Protein 4FX0 (pdb70)

Radius of gyration: 18.91 Å; Cα contacts (8 Å, |Δi|>4): 374; chains: 2; bounding box: 50×43×40 Å

Foldseek 3Di:
DCVPPPVVVCVVVVVVVQVLLQVLQVVLPDGPLLLLLLVVQVVPQCVSCVVSPHDSVVSVVSVVVCVVVVQVVVPGDPSVVVSNVVSVVSSVVVVVVVCVVDDDSVVVVVVNVVVVVVVVVD/DCPPPPCVVVVVVVVVVQVLLQVLLVVLVDGPLRLLLLVVCVVPPVDQDDLCRSCVSSPHDSVVSVVSVVVCVVVVQWDWDDPVIGIGGGPSVVVSNVVRVVSNVVSVCVVCVVDPDNVVVVVVSVVVVVVVVVD

Organism: Mycobacterium tuberculosis (strain CDC 1551 / Oshkosh) (NCBI:txid83331)

B-factor: mean 70.41, std 24.11, range [30.17, 231.55]

Solvent-accessible surface area: 12714 Å² total; per-residue (Å²): 95,43,79,83,6,0,3,53,4,0,31,82,1,13,84,10,0,10,84,8,2,50,144,27,0,149,90,21,61,13,54,14,27,24,5,7,1,0,4,26,35,54,141,137,56,60,106,15,1,49,118,1,5,16,99,147,82,31,0,57,145,21,22,79,66,1,126,196,67,30,6,7,164,112,98,7,20,82,110,0,122,52,16,12,120,129,0,42,83,48,21,164,42,5,21,64,114,3,19,82,48,17,83,71,21,74,88,2,42,142,10,0,32,28,0,0,112,12,1,106,93,55,112,46,84,72,4,0,1,40,6,0,29,73,1,12,63,20,0,12,92,7,2,53,141,29,0,160,83,11,59,8,51,15,24,19,4,13,2,0,2,17,1,33,109,47,90,47,25,56,34,59,18,52,98,0,3,50,102,2,4,16,92,133,92,33,2,46,145,23,9,83,69,2,111,195,71,30,9,3,114,32,127,83,64,110,85,94,1,43,8,23,86,114,0,111,56,14,14,142,121,0,39,78,51,16,166,40,8,19,63,111,0,20,82,44,12,78,61,26,69,103,1,46,122,27,0,35,48,0,0,100,28,2,97,97,55

CATH classification: 1.10.10.10

InterPro domains:
  IPR000835 MarR-type HTH domain [PF12802] (33-95)
  IPR000835 MarR-type HTH domain [PR00598] (57-73)
  IPR000835 MarR-type HTH domain [PR00598] (92-108)
  IPR000835 MarR-type HTH domain [PS50995] (8-148)
  IPR000835 MarR-type HTH domain [SM00347] (28-132)
  IPR036388 Winged helix-like DNA-binding domain superfamily [G3DSA:1.10.10.10] (5-148)
  IPR036390 Winged helix DNA-binding domain superfamily [SSF46785] (8-130)
  IPR039422 Transcription regulators MarR/SlyA-like [PTHR33164] (13-123)

Secondary structure (DSSP, 8-state):
--TT-HHHHHHHHHHHHHHHHHHHHGGGT--HHHHHHHHHHH--HHHHHHHHT--HHHHHHHHHHHHHTTSB---B-HHHHHHHHHHHHHHHHHHHHHGGGSS-HHHHHHHHHHHHHHHHH-/--TT-HHHHHHHHHHHHHHHHHHHHGGGT--HHHHHHHHHHHHH--EEE-HHHHHHHHT--HHHHHHHHHHHHHTTSEEEEE--EEEEE-HHHHHHHHHHHHHHHHHHHHHGGGSS-HHHHHHHHHHHHHHHHH-

Sequence (257 aa):
AFDECACYTTRRAARQLGQAYDRALRPSGLTNTQFSTLAVISLTMSELAARIGVERTTLTRNLEVMRRDGLVRIELTAKGRRAALQKAVPLWRGVQAEVTASVGDWPRVRRDIANLGQAAEACAFDECACYTTRRAARQLGQAYDRALRPSGLTNTQFSTLAVISLSEGIDLTMSELAARIGVERTTLTRNLEVMRRDGLVRVMAGCKRIELTAKGRAALQKAVPLWRGVQAEVTASVGDWPRVRRDIANLGQAAEAC

Structure (mmCIF, N/CA/C/O backbone):
data_4FX0
#
_entry.id   4FX0
#
_cell.length_a   51.998
_cell.length_b   66.677
_cell.length_c   79.089
_cell.angle_alpha   90.00
_cell.angle_beta   90.00
_cell.angle_gamma   90.00
#
_symmetry.space_group_name_H-M   'P 21 21 21'
#
loop_
_atom_site.group_PDB
_atom_site.id
_atom_site.type_symbol
_atom_site.label_atom_id
_atom_site.label_alt_id
_atom_site.label_comp_id
_atom_site.label_asym_id
_atom_site.label_entity_id
_atom_site.label_seq_id
_atom_site.pdbx_PDB_ins_code
_atom_site.Cartn_x
_atom_site.Cartn_y
_atom_site.Cartn_z
_atom_site.occupancy
_atom_site.B_iso_or_equiv
_atom_site.auth_seq_id
_atom_site.auth_comp_id
_atom_site.auth_asym_id
_atom_site.auth_atom_id
_atom_site.pdbx_PDB_model_num
ATOM 1 N N . ALA A 1 2 ? 23.437 -1.804 -0.703 1.00 119.23 6 ALA A N 1
ATOM 2 C CA . ALA A 1 2 ? 22.655 -3.024 -0.536 1.00 117.80 6 ALA A CA 1
ATOM 3 C C . ALA A 1 2 ? 22.019 -3.449 -1.855 1.00 100.35 6 ALA A C 1
ATOM 4 O O . ALA A 1 2 ? 20.968 -2.938 -2.244 1.00 92.00 6 ALA A O 1
ATOM 6 N N . PHE A 1 3 ? 22.660 -4.394 -2.535 1.00 87.83 7 PHE A N 1
ATOM 7 C CA . PHE A 1 3 ? 22.222 -4.827 -3.858 1.00 81.49 7 PHE A CA 1
ATOM 8 C C . PHE A 1 3 ? 21.420 -6.121 -3.791 1.00 73.57 7 PHE A C 1
ATOM 9 O O . PHE A 1 3 ? 20.914 -6.602 -4.805 1.00 65.99 7 PHE A O 1
ATOM 17 N N . ASP A 1 4 ? 21.314 -6.686 -2.593 1.00 79.01 8 ASP A N 1
ATOM 18 C CA . ASP A 1 4 ? 20.520 -7.889 -2.376 1.00 87.31 8 ASP A CA 1
ATOM 19 C C . ASP A 1 4 ? 19.062 -7.630 -2.725 1.00 81.68 8 ASP A C 1
ATOM 20 O O . ASP A 1 4 ? 18.385 -8.477 -3.309 1.00 88.19 8 ASP A O 1
ATOM 25 N N . GLU A 1 5 ? 18.590 -6.444 -2.362 1.00 68.92 9 GLU A N 1
ATOM 26 C CA . GLU A 1 5 ? 17.199 -6.071 -2.555 1.00 61.24 9 GLU A CA 1
ATOM 27 C C . GLU A 1 5 ? 16.915 -5.732 -4.012 1.00 54.68 9 GLU A C 1
ATOM 28 O O . GLU A 1 5 ? 15.797 -5.352 -4.361 1.00 62.89 9 GLU A O 1
ATOM 34 N N . CYS A 1 6 ? 17.931 -5.869 -4.860 1.00 41.07 10 CYS A N 1
ATOM 35 C CA . CYS A 1 6 ? 17.774 -5.588 -6.281 1.00 52.62 10 CYS A CA 1
ATOM 36 C C . CYS A 1 6 ? 16.625 -6.398 -6.864 1.00 64.12 10 CYS A C 1
ATOM 37 O O . CYS A 1 6 ? 16.629 -7.629 -6.813 1.00 53.58 10 CYS A O 1
ATOM 40 N N . ALA A 1 7 ? 15.642 -5.694 -7.413 1.00 71.24 11 ALA A N 1
ATOM 41 C CA . ALA A 1 7 ? 14.459 -6.326 -7.979 1.00 67.00 11 ALA A CA 1
ATOM 42 C C . ALA A 1 7 ? 14.814 -7.161 -9.201 1.00 64.63 11 ALA A C 1
ATOM 43 O O . ALA A 1 7 ? 14.174 -8.176 -9.480 1.00 58.10 11 ALA A O 1
ATOM 45 N N . CYS A 1 8 ? 15.836 -6.727 -9.930 1.00 61.38 12 CYS A N 1
ATOM 46 C CA . CYS A 1 8 ? 16.264 -7.433 -11.128 1.00 53.96 12 CYS A CA 1
ATOM 47 C C . CYS A 1 8 ? 16.921 -8.758 -10.756 1.00 50.99 12 CYS A C 1
ATOM 48 O O . CYS A 1 8 ? 16.625 -9.797 -11.347 1.00 54.69 12 CYS A O 1
ATOM 51 N N . TYR A 1 9 ? 17.809 -8.714 -9.768 1.00 39.29 13 TYR A N 1
ATOM 52 C CA . TYR A 1 9 ? 18.481 -9.914 -9.283 1.00 48.42 13 TYR A CA 1
ATOM 53 C C . TYR A 1 9 ? 17.489 -10.936 -8.734 1.00 54.86 13 TYR A C 1
ATOM 54 O O . TYR A 1 9 ? 17.429 -12.071 -9.206 1.00 65.83 13 TYR A O 1
ATOM 63 N N . THR A 1 10 ? 16.710 -10.522 -7.738 1.00 59.35 14 THR A N 1
ATOM 64 C CA . THR A 1 10 ? 15.758 -11.412 -7.081 1.00 55.54 14 THR A CA 1
ATOM 65 C C . THR A 1 10 ? 14.887 -12.146 -8.094 1.00 52.23 14 THR A C 1
ATOM 66 O O . THR A 1 10 ? 14.705 -13.361 -8.008 1.00 59.00 14 THR A O 1
ATOM 70 N N . THR A 1 11 ? 14.357 -11.399 -9.055 1.00 46.83 15 THR A N 1
ATOM 71 C CA . THR A 1 11 ? 13.455 -11.961 -10.052 1.00 56.06 15 THR A CA 1
ATOM 72 C C . THR A 1 11 ? 14.185 -12.931 -10.973 1.00 56.11 15 THR A C 1
ATOM 73 O O . THR A 1 11 ? 13.734 -14.055 -11.189 1.00 63.14 15 THR A O 1
ATOM 77 N N . ARG A 1 12 ? 15.314 -12.487 -11.513 1.00 56.70 16 ARG A N 1
ATOM 78 C CA . ARG A 1 12 ? 16.124 -13.310 -12.404 1.00 50.38 16 ARG A CA 1
ATOM 79 C C . ARG A 1 12 ? 16.470 -14.653 -11.764 1.00 55.64 16 ARG A C 1
ATOM 80 O O . ARG A 1 12 ? 16.325 -15.705 -12.389 1.00 60.36 16 ARG A O 1
ATOM 88 N N . ARG A 1 13 ? 16.923 -14.612 -10.515 1.00 49.25 17 ARG A N 1
ATOM 89 C CA . ARG A 1 13 ? 17.259 -15.827 -9.782 1.00 50.44 17 ARG A CA 1
ATOM 90 C C . ARG A 1 13 ? 16.033 -16.717 -9.589 1.00 57.90 17 ARG A C 1
ATOM 91 O O . ARG A 1 13 ? 16.064 -17.907 -9.910 1.00 59.98 17 ARG A O 1
ATOM 99 N N . ALA A 1 14 ? 14.957 -16.138 -9.064 1.00 45.92 18 ALA A N 1
ATOM 100 C CA . ALA A 1 14 ? 13.716 -16.879 -8.869 1.00 41.42 18 ALA A CA 1
ATOM 101 C C . ALA A 1 14 ? 13.245 -17.497 -10.180 1.00 39.98 18 ALA A C 1
ATOM 102 O O . ALA A 1 14 ? 12.837 -18.658 -10.218 1.00 56.00 18 ALA A O 1
ATOM 104 N N . ALA A 1 15 ? 13.313 -16.714 -11.253 1.00 40.50 19 ALA A N 1
ATOM 105 C CA . ALA A 1 15 ? 12.881 -17.169 -12.571 1.00 40.57 19 ALA A CA 1
ATOM 106 C C . ALA A 1 15 ? 13.663 -18.398 -13.002 1.00 45.47 19 ALA A C 1
ATOM 107 O O . ALA A 1 15 ? 13.095 -19.371 -13.499 1.00 61.67 19 ALA A O 1
ATOM 109 N N . ARG A 1 16 ? 14.974 -18.345 -12.806 1.00 46.66 20 ARG A N 1
ATOM 110 C CA . ARG A 1 16 ? 15.846 -19.450 -13.167 1.00 45.26 20 ARG A CA 1
ATOM 111 C C . ARG A 1 16 ? 15.467 -20.705 -12.385 1.00 50.08 20 ARG A C 1
ATOM 112 O O . ARG A 1 16 ? 15.223 -21.760 -12.970 1.00 60.38 20 ARG A O 1
ATOM 120 N N . GLN A 1 17 ? 15.403 -20.582 -11.062 1.00 45.57 21 GLN A N 1
ATOM 121 C CA . GLN A 1 17 ? 15.037 -21.706 -10.208 1.00 41.20 21 GLN A CA 1
ATOM 122 C C . GLN A 1 17 ? 13.719 -22.326 -10.655 1.00 55.30 21 GLN A C 1
ATOM 123 O O . GLN A 1 17 ? 13.577 -23.548 -10.698 1.00 67.74 21 GLN A O 1
ATOM 129 N N . LEU A 1 18 ? 12.757 -21.472 -10.988 1.00 47.69 22 LEU A N 1
ATOM 130 C CA . LEU A 1 18 ? 11.458 -21.927 -11.466 1.00 44.90 22 LEU A CA 1
ATOM 131 C C . LEU A 1 18 ? 11.580 -22.681 -12.786 1.00 51.89 22 LEU A C 1
ATOM 132 O O . LEU A 1 18 ? 11.134 -23.823 -12.900 1.00 60.73 22 LEU A O 1
ATOM 137 N N . GLY A 1 19 ? 12.186 -22.037 -13.779 1.00 52.79 23 GLY A N 1
ATOM 138 C CA . GLY A 1 19 ? 12.384 -22.655 -15.078 1.00 55.48 23 GLY A CA 1
ATOM 139 C C . GLY A 1 19 ? 12.979 -24.042 -14.944 1.00 55.77 23 GLY A C 1
ATOM 140 O O . GLY A 1 19 ? 12.616 -24.960 -15.680 1.00 50.24 23 GLY A O 1
ATOM 141 N N . GLN A 1 20 ? 13.896 -24.191 -13.993 1.00 60.98 24 GLN A N 1
ATOM 142 C CA . GLN A 1 20 ? 14.504 -25.484 -13.703 1.00 59.57 24 GLN A CA 1
ATOM 143 C C . GLN A 1 20 ? 13.484 -26.463 -13.134 1.00 60.75 24 GLN A C 1
ATOM 144 O O . GLN A 1 20 ? 13.362 -27.592 -13.612 1.00 61.43 24 GLN A O 1
ATOM 150 N N . ALA A 1 21 ? 12.755 -26.028 -12.112 1.00 67.10 25 ALA A N 1
ATOM 151 C CA . ALA A 1 21 ? 11.739 -26.870 -11.492 1.00 68.74 25 ALA A CA 1
ATOM 152 C C . ALA A 1 21 ? 10.726 -27.344 -12.528 1.00 58.84 25 ALA A C 1
ATOM 153 O O . ALA A 1 21 ? 10.353 -28.517 -12.555 1.00 58.21 25 ALA A O 1
ATOM 155 N N . TYR A 1 22 ? 10.290 -26.426 -13.383 1.00 45.12 26 TYR A N 1
ATOM 156 C CA . TYR A 1 22 ? 9.318 -26.753 -14.418 1.00 56.88 26 TYR A CA 1
ATOM 157 C C . TYR A 1 22 ? 9.902 -27.711 -15.450 1.00 59.44 26 TYR A C 1
ATOM 158 O O . TYR A 1 22 ? 9.225 -28.636 -15.898 1.00 61.35 26 TYR A O 1
ATOM 167 N N . ASP A 1 23 ? 11.160 -27.490 -15.821 1.00 59.77 27 ASP A N 1
ATOM 168 C CA . ASP A 1 23 ? 11.859 -28.425 -16.691 1.00 60.53 27 ASP A CA 1
ATOM 169 C C . ASP A 1 23 ? 11.777 -29.822 -16.096 1.00 58.44 27 ASP A C 1
ATOM 170 O O . ASP A 1 23 ? 11.461 -30.789 -16.792 1.00 41.19 27 ASP A O 1
ATOM 175 N N . ARG A 1 24 ? 12.058 -29.917 -14.801 1.00 53.61 28 ARG A N 1
ATOM 176 C CA . ARG A 1 24 ? 12.057 -31.200 -14.112 1.00 47.14 28 ARG A CA 1
ATOM 177 C C . ARG A 1 24 ? 10.684 -31.868 -14.146 1.00 60.52 28 ARG A C 1
ATOM 178 O O . ARG A 1 24 ? 10.581 -33.075 -14.359 1.00 78.75 28 ARG A O 1
ATOM 186 N N . ALA A 1 25 ? 9.633 -31.084 -13.936 1.00 62.00 29 ALA A N 1
ATOM 187 C CA . ALA A 1 25 ? 8.279 -31.629 -13.926 1.00 51.69 29 ALA A CA 1
ATOM 188 C C . ALA A 1 25 ? 7.804 -32.000 -15.328 1.00 50.30 29 ALA A C 1
ATOM 189 O O . ALA A 1 25 ? 6.996 -32.912 -15.497 1.00 66.14 29 ALA A O 1
ATOM 191 N N . LEU A 1 26 ? 8.316 -31.292 -16.330 1.00 55.01 30 LEU A N 1
ATOM 192 C CA . LEU A 1 26 ? 7.889 -31.478 -17.715 1.00 57.47 30 LEU A CA 1
ATOM 193 C C . LEU A 1 26 ? 8.533 -32.682 -18.401 1.00 53.52 30 LEU A C 1
ATOM 194 O O . LEU A 1 26 ? 8.086 -33.109 -19.466 1.00 64.28 30 LEU A O 1
ATOM 199 N N . ARG A 1 27 ? 9.577 -33.226 -17.786 1.00 54.10 31 ARG A N 1
ATOM 200 C CA . ARG A 1 27 ? 10.368 -34.295 -18.399 1.00 66.30 31 ARG A CA 1
ATOM 201 C C . ARG A 1 27 ? 9.559 -35.365 -19.144 1.00 71.08 31 ARG A C 1
ATOM 202 O O . ARG A 1 27 ? 9.814 -35.619 -20.321 1.00 76.60 31 ARG A O 1
ATOM 210 N N . PRO A 1 28 ? 8.579 -35.988 -18.469 1.00 70.44 32 PRO A N 1
ATOM 211 C CA . PRO A 1 28 ? 7.805 -37.069 -19.093 1.00 62.69 32 PRO A CA 1
ATOM 212 C C . PRO A 1 28 ? 7.276 -36.711 -20.482 1.00 65.34 32 PRO A C 1
ATOM 213 O O . PRO A 1 28 ? 7.096 -37.602 -21.313 1.00 61.07 32 PRO A O 1
ATOM 217 N N . SER A 1 29 ? 7.035 -35.427 -20.726 1.00 62.52 33 SER A N 1
ATOM 218 C CA . SER A 1 29 ? 6.494 -34.977 -22.005 1.00 43.95 33 SER A CA 1
ATOM 219 C C . SER A 1 29 ? 7.583 -34.781 -23.057 1.00 56.23 33 SER A C 1
ATOM 220 O O . SER A 1 29 ? 7.315 -34.829 -24.258 1.00 59.46 33 SER A O 1
ATOM 223 N N . GLY A 1 30 ? 8.811 -34.556 -22.601 1.00 50.52 34 GLY A N 1
ATOM 224 C CA . GLY A 1 30 ? 9.933 -34.360 -23.501 1.00 54.47 34 GLY A CA 1
ATOM 225 C C . GLY A 1 30 ? 10.096 -32.910 -23.911 1.00 54.32 34 GLY A C 1
ATOM 226 O O . GLY A 1 30 ? 10.660 -32.608 -24.964 1.00 57.65 34 GLY A O 1
ATOM 227 N N . LEU A 1 31 ? 9.600 -32.009 -23.070 1.00 47.65 35 LEU A N 1
ATOM 228 C CA . LEU A 1 31 ? 9.663 -30.583 -23.355 1.00 44.04 35 LEU A CA 1
ATOM 229 C C . LEU A 1 31 ? 10.442 -29.833 -22.286 1.00 47.82 35 LEU A C 1
ATOM 230 O O . LEU A 1 31 ? 10.598 -30.311 -21.162 1.00 51.72 35 LEU A O 1
ATOM 235 N N . THR A 1 32 ? 10.933 -28.655 -22.6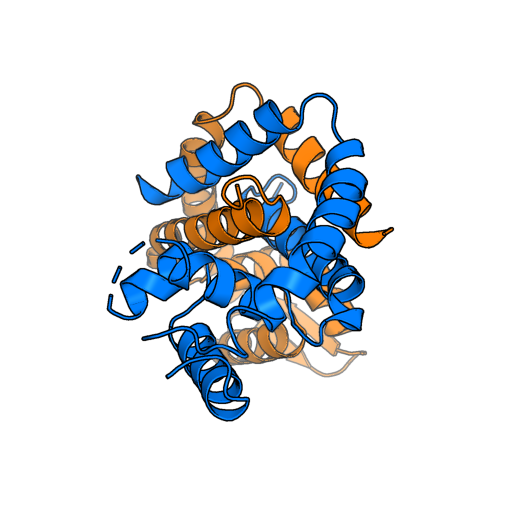51 1.00 49.10 36 THR A N 1
ATOM 236 C CA . THR A 1 32 ? 11.478 -27.722 -21.680 1.00 60.25 36 THR A CA 1
ATOM 237 C C . THR A 1 32 ? 10.364 -26.753 -21.315 1.00 56.22 36 THR A C 1
ATOM 238 O O . THR A 1 32 ? 9.283 -26.797 -21.903 1.00 42.71 36 THR A O 1
ATOM 242 N N . ASN A 1 33 ? 10.620 -25.880 -20.348 1.00 63.86 37 ASN A N 1
ATOM 243 C CA . ASN A 1 33 ? 9.627 -24.886 -19.963 1.00 62.89 37 ASN A CA 1
ATOM 244 C C . ASN A 1 33 ? 9.359 -23.902 -21.097 1.00 66.87 37 ASN A C 1
ATOM 245 O O . ASN A 1 33 ? 8.209 -23.574 -21.385 1.00 68.56 37 ASN A O 1
ATOM 250 N N . THR A 1 34 ? 10.426 -23.442 -21.743 1.00 65.90 38 THR A N 1
ATOM 251 C CA . THR A 1 34 ? 10.297 -22.492 -22.843 1.00 66.43 38 THR A CA 1
ATOM 252 C C . THR A 1 34 ? 9.550 -23.126 -24.011 1.00 61.32 38 THR A C 1
ATOM 253 O O . THR A 1 34 ? 8.624 -22.530 -24.562 1.00 62.14 38 THR A O 1
ATOM 257 N N . GLN A 1 35 ? 9.959 -24.336 -24.382 1.00 46.29 39 GLN A N 1
ATOM 258 C CA . GLN A 1 35 ? 9.280 -25.088 -25.431 1.00 43.52 39 GLN A CA 1
ATOM 259 C C . GLN A 1 35 ? 7.792 -25.183 -25.128 1.00 51.40 39 GLN A C 1
ATOM 260 O O . GLN A 1 35 ? 6.951 -24.926 -25.989 1.00 70.33 39 GLN A O 1
ATOM 266 N N . PHE A 1 36 ? 7.476 -25.554 -23.892 1.00 46.32 40 PHE A N 1
ATOM 267 C CA . PHE A 1 36 ? 6.093 -25.618 -23.443 1.00 61.49 40 PHE A CA 1
ATOM 268 C C . PHE A 1 36 ? 5.419 -24.256 -23.574 1.00 75.03 40 PHE A C 1
ATOM 269 O O . PHE A 1 36 ? 4.258 -24.162 -23.972 1.00 81.17 40 PHE A O 1
ATOM 277 N N . SER A 1 37 ? 6.161 -23.203 -23.246 1.00 73.66 41 SER A N 1
ATOM 278 C CA . SER A 1 37 ? 5.614 -21.850 -23.249 1.00 63.33 41 SER A CA 1
ATOM 279 C C . SER A 1 37 ? 5.405 -21.298 -24.655 1.00 69.05 41 SER A C 1
ATOM 280 O O . SER A 1 37 ? 4.550 -20.439 -24.865 1.00 79.57 41 SER A O 1
ATOM 283 N N . THR A 1 38 ? 6.187 -21.783 -25.614 1.00 59.84 42 THR A N 1
ATOM 284 C CA . THR A 1 38 ? 6.010 -21.375 -27.003 1.00 60.60 42 THR A CA 1
ATOM 285 C C . THR A 1 38 ? 4.793 -22.078 -27.593 1.00 66.21 42 THR A C 1
ATOM 286 O O . THR A 1 38 ? 3.969 -21.455 -28.264 1.00 78.19 42 THR A O 1
ATOM 290 N N . LEU A 1 39 ? 4.682 -23.378 -27.335 1.00 49.15 43 LEU A N 1
ATOM 291 C CA . LEU A 1 39 ? 3.509 -24.136 -27.749 1.00 52.37 43 LEU A CA 1
ATOM 292 C C . LEU A 1 39 ? 2.256 -23.498 -27.169 1.00 57.74 43 LEU A C 1
ATOM 293 O O . LEU A 1 39 ? 1.298 -23.210 -27.889 1.00 62.40 43 LEU A O 1
ATOM 298 N N . ALA A 1 40 ? 2.278 -23.282 -25.857 1.00 51.77 44 ALA A N 1
ATOM 299 C CA . ALA A 1 40 ? 1.146 -22.708 -25.142 1.00 59.73 44 ALA A CA 1
ATOM 300 C C . ALA A 1 40 ? 0.700 -21.395 -25.770 1.00 70.01 44 ALA A C 1
ATOM 301 O O . ALA A 1 40 ? -0.493 -21.153 -25.948 1.00 75.72 44 ALA A O 1
ATOM 303 N N . VAL A 1 41 ? 1.668 -20.549 -26.106 1.00 68.79 45 VAL A N 1
ATOM 304 C CA . VAL A 1 41 ? 1.370 -19.248 -26.688 1.00 61.83 45 VAL A CA 1
ATOM 305 C C . VAL A 1 41 ? 0.761 -19.376 -28.080 1.00 60.44 45 VAL A C 1
ATOM 306 O O . VAL A 1 41 ? -0.263 -18.761 -28.376 1.00 85.87 45 VAL A O 1
ATOM 310 N N . ILE A 1 42 ? 1.388 -20.184 -28.927 1.00 58.90 46 ILE A N 1
ATOM 311 C CA . ILE A 1 42 ? 0.917 -20.361 -30.295 1.00 58.14 46 ILE A CA 1
ATOM 312 C C . ILE A 1 42 ? -0.502 -20.925 -30.346 1.00 66.36 46 ILE A C 1
ATOM 313 O O . ILE A 1 42 ? -1.265 -20.614 -31.260 1.00 70.96 46 ILE A O 1
ATOM 318 N N . SER A 1 43 ? -0.857 -21.746 -29.362 1.00 73.65 47 SER A N 1
ATOM 319 C CA . SER A 1 43 ? -2.208 -22.292 -29.299 1.00 87.94 47 SER A CA 1
ATOM 320 C C . SER A 1 43 ? -3.210 -21.175 -29.030 1.00 91.15 47 SER A C 1
ATOM 321 O O . SER A 1 43 ? -4.371 -21.259 -29.430 1.00 109.47 47 SER A O 1
ATOM 324 N N . LEU A 1 44 ? -2.751 -20.131 -28.348 1.00 78.45 48 LEU A N 1
ATOM 325 C CA . LEU A 1 44 ? -3.593 -18.979 -28.046 1.00 89.24 48 LEU A CA 1
ATOM 326 C C . LEU A 1 44 ? -3.663 -18.029 -29.237 1.00 78.11 48 LEU A C 1
ATOM 327 O O . LEU A 1 44 ? -4.366 -18.293 -30.212 1.00 74.61 48 LEU A O 1
ATOM 332 N N . THR A 1 54 ? 4.801 -11.634 -35.728 1.00 101.67 58 THR A N 1
ATOM 333 C CA . THR A 1 54 ? 6.247 -11.512 -35.872 1.00 108.42 58 THR A CA 1
ATOM 334 C C . THR A 1 54 ? 6.983 -12.254 -34.760 1.00 109.28 58 THR A C 1
ATOM 335 O O . THR A 1 54 ? 6.359 -12.845 -33.879 1.00 110.84 58 THR A O 1
ATOM 339 N N . MET A 1 55 ? 8.311 -12.218 -34.804 1.00 112.38 59 MET A N 1
ATOM 340 C CA . MET A 1 55 ? 9.132 -12.963 -33.854 1.00 115.20 59 MET A CA 1
ATOM 341 C C . MET A 1 55 ? 9.318 -12.215 -32.539 1.00 104.60 59 MET A C 1
ATOM 342 O O . MET A 1 55 ? 8.890 -12.686 -31.485 1.00 92.28 59 MET A O 1
ATOM 347 N N . SER A 1 56 ? 9.963 -11.054 -32.603 1.00 114.52 60 SER A N 1
ATOM 348 C CA . SER A 1 56 ? 10.130 -10.211 -31.425 1.00 123.43 60 SER A CA 1
ATOM 349 C C . SER A 1 56 ? 8.805 -10.104 -30.680 1.00 129.21 60 SER A C 1
ATOM 350 O O . SER A 1 56 ? 8.771 -10.043 -29.451 1.00 132.90 60 SER A O 1
ATOM 353 N N . GLU A 1 57 ? 7.716 -10.089 -31.441 1.00 126.25 61 GLU A N 1
ATOM 354 C CA . GLU A 1 57 ? 6.374 -10.132 -30.879 1.00 121.48 61 GLU A CA 1
ATOM 355 C C . GLU A 1 57 ? 6.212 -11.370 -30.002 1.00 109.92 61 GLU A C 1
ATOM 356 O O . GLU A 1 57 ? 5.805 -11.274 -28.845 1.00 99.07 61 GLU A O 1
ATOM 362 N N . LEU A 1 58 ? 6.540 -12.530 -30.563 1.00 111.61 62 LEU A N 1
ATOM 363 C CA . LEU A 1 58 ? 6.400 -13.801 -29.859 1.00 105.44 62 LEU A CA 1
ATOM 364 C C . LEU A 1 58 ? 7.395 -13.898 -28.709 1.00 97.06 62 LEU A C 1
ATOM 365 O O . LEU A 1 58 ? 7.015 -14.152 -27.564 1.00 86.66 62 LEU A O 1
ATOM 370 N N . ALA A 1 59 ? 8.671 -13.702 -29.026 1.00 92.76 63 ALA A N 1
ATOM 371 C CA . ALA A 1 59 ? 9.732 -13.782 -28.031 1.00 89.87 63 ALA A CA 1
ATOM 372 C C . ALA A 1 59 ? 9.389 -12.954 -26.800 1.00 84.27 63 ALA A C 1
ATOM 373 O O . ALA A 1 59 ? 9.505 -13.427 -25.669 1.00 88.19 63 ALA A O 1
ATOM 375 N N . ALA A 1 60 ? 8.957 -11.719 -27.029 1.00 72.50 64 ALA A N 1
ATOM 376 C CA . ALA A 1 60 ? 8.610 -10.814 -25.941 1.00 83.49 64 ALA A CA 1
ATOM 377 C C . ALA A 1 60 ? 7.488 -11.377 -25.075 1.00 96.39 64 ALA A C 1
ATOM 378 O O . ALA A 1 60 ? 7.498 -11.217 -23.855 1.00 106.43 64 ALA A O 1
ATOM 380 N N . ARG A 1 61 ? 6.524 -12.037 -25.709 1.00 93.53 65 ARG A N 1
ATOM 381 C CA . ARG A 1 61 ? 5.369 -12.563 -24.989 1.00 92.54 65 ARG A CA 1
ATOM 382 C C . ARG A 1 61 ? 5.694 -13.780 -24.124 1.00 93.85 65 ARG A C 1
ATOM 383 O O . ARG A 1 61 ? 5.194 -13.897 -23.006 1.00 101.18 65 ARG A O 1
ATOM 391 N N . ILE A 1 62 ? 6.527 -14.684 -24.631 1.00 84.46 66 ILE A N 1
ATOM 392 C CA . ILE A 1 62 ? 6.935 -15.838 -23.833 1.00 90.66 66 ILE A CA 1
ATOM 393 C C . ILE A 1 62 ? 8.052 -15.473 -22.862 1.00 98.71 66 ILE A C 1
ATOM 394 O O . ILE A 1 62 ? 8.325 -16.207 -21.913 1.00 104.95 66 ILE A O 1
ATOM 399 N N . GLY A 1 63 ? 8.698 -14.338 -23.109 1.00 95.80 67 GLY A N 1
ATOM 400 C CA . GLY A 1 63 ? 9.733 -13.840 -22.221 1.00 91.04 67 GLY A CA 1
ATOM 401 C C . GLY A 1 63 ? 11.118 -14.405 -22.479 1.00 92.95 67 GLY A C 1
ATOM 402 O O . GLY A 1 63 ? 11.809 -14.814 -21.546 1.00 98.62 67 GLY A O 1
ATOM 403 N N . VAL A 1 64 ? 11.524 -14.431 -23.746 1.00 98.21 68 VAL A N 1
ATOM 404 C CA . VAL A 1 64 ? 12.874 -14.851 -24.120 1.00 94.33 68 VAL A CA 1
ATOM 405 C C . VAL A 1 64 ? 13.407 -13.985 -25.258 1.00 95.85 68 VAL A C 1
ATOM 406 O O . VAL A 1 64 ? 12.642 -13.293 -25.930 1.00 101.05 68 VAL A O 1
ATOM 410 N N . GLU A 1 65 ? 14.718 -14.028 -25.474 1.00 91.38 69 GLU A N 1
ATOM 411 C CA . GLU A 1 65 ? 15.339 -13.247 -26.539 1.00 98.53 69 GLU A CA 1
ATOM 412 C C . GLU A 1 65 ? 15.077 -13.850 -27.917 1.00 100.74 69 GLU A C 1
ATOM 413 O O . GLU A 1 65 ? 14.775 -15.037 -28.036 1.00 103.23 69 GLU A O 1
ATOM 419 N N . ARG A 1 66 ? 15.195 -13.025 -28.953 1.00 95.19 70 ARG A N 1
ATOM 420 C CA . ARG A 1 66 ? 14.920 -13.467 -30.317 1.00 98.51 70 ARG A CA 1
ATOM 421 C C . ARG A 1 66 ? 15.766 -14.674 -30.704 1.00 93.45 70 ARG A C 1
ATOM 422 O O . ARG A 1 66 ? 15.237 -15.692 -31.149 1.00 87.05 70 ARG A O 1
ATOM 430 N N . THR A 1 67 ? 17.079 -14.558 -30.529 1.00 97.79 71 THR A N 1
ATOM 431 C CA . THR A 1 67 ? 17.988 -15.656 -30.835 1.00 101.24 71 THR A CA 1
ATOM 432 C C . THR A 1 67 ? 17.525 -16.941 -30.153 1.00 102.20 71 THR A C 1
ATOM 433 O O . THR A 1 67 ? 17.470 -18.003 -30.774 1.00 99.94 71 THR A O 1
ATOM 437 N N . THR A 1 68 ? 17.179 -16.828 -28.875 1.00 100.86 72 THR A N 1
ATOM 438 C CA . THR A 1 68 ? 16.710 -17.967 -28.098 1.00 83.21 72 THR A CA 1
ATOM 439 C C . THR A 1 68 ? 15.453 -18.558 -28.724 1.00 79.10 72 THR A C 1
ATOM 440 O O . THR A 1 68 ? 15.403 -19.746 -29.044 1.00 84.98 72 THR A O 1
ATOM 444 N N . LEU A 1 69 ? 14.440 -17.715 -28.895 1.00 71.86 73 LEU A N 1
ATOM 445 C CA . LEU A 1 69 ? 13.177 -18.128 -29.493 1.00 61.03 73 LEU A CA 1
ATOM 446 C C . LEU A 1 69 ? 13.379 -18.833 -30.829 1.00 64.60 73 LEU A C 1
ATOM 447 O O . LEU A 1 69 ? 12.818 -19.901 -31.068 1.00 77.08 73 LEU A O 1
ATOM 452 N N . THR A 1 70 ? 14.179 -18.226 -31.700 1.00 62.80 74 THR A N 1
ATOM 453 C CA . THR A 1 70 ? 14.370 -18.746 -33.049 1.00 68.75 74 THR A CA 1
ATOM 454 C C . THR A 1 70 ? 15.032 -20.122 -33.065 1.00 68.77 74 THR A C 1
ATOM 455 O O . THR A 1 70 ? 14.586 -21.015 -33.784 1.00 74.96 74 THR A O 1
ATOM 459 N N . ARG A 1 71 ? 16.092 -20.297 -32.282 1.00 65.12 75 ARG A N 1
ATOM 460 C CA . ARG A 1 71 ? 16.756 -21.595 -32.224 1.00 80.97 75 ARG A CA 1
ATOM 461 C C . ARG A 1 71 ? 15.814 -22.636 -31.626 1.00 86.47 75 ARG A C 1
ATOM 462 O O . ARG A 1 71 ? 15.782 -23.785 -32.070 1.00 91.29 75 ARG A O 1
ATOM 470 N N . ASN A 1 72 ? 15.047 -22.226 -30.618 1.00 84.28 76 ASN A N 1
ATOM 471 C CA . ASN A 1 72 ? 14.042 -23.098 -30.023 1.00 72.67 76 ASN A CA 1
ATOM 472 C C . ASN A 1 72 ? 12.976 -23.448 -31.046 1.00 53.89 76 ASN A C 1
ATOM 473 O O . ASN A 1 72 ? 12.574 -24.601 -31.177 1.00 52.96 76 ASN A O 1
ATOM 478 N N . LEU A 1 73 ? 12.519 -22.438 -31.773 1.00 66.31 77 LEU A N 1
ATOM 479 C CA . LEU A 1 73 ? 11.527 -22.647 -32.814 1.00 68.83 77 LEU A CA 1
ATOM 480 C C . LEU A 1 73 ? 12.081 -23.612 -33.851 1.00 60.16 77 LEU A C 1
ATOM 481 O O . LEU A 1 73 ? 11.348 -24.422 -34.417 1.00 58.77 77 LEU A O 1
ATOM 486 N N . GLU A 1 74 ? 13.387 -23.528 -34.085 1.00 63.35 78 GLU A N 1
ATOM 487 C CA . GLU A 1 74 ? 14.052 -24.404 -35.039 1.00 71.43 78 GLU A CA 1
ATOM 488 C C . GLU A 1 74 ? 13.962 -25.865 -34.614 1.00 67.42 78 GLU A C 1
ATOM 489 O O . GLU A 1 74 ? 13.475 -26.708 -35.367 1.00 69.16 78 GLU A O 1
ATOM 495 N N . VAL A 1 75 ? 14.435 -26.164 -33.408 1.00 56.04 79 VAL A N 1
ATOM 496 C CA . VAL A 1 75 ? 14.374 -27.530 -32.901 1.00 54.35 79 VAL A CA 1
ATOM 497 C C . VAL A 1 75 ? 12.937 -28.047 -32.880 1.00 58.68 79 VAL A C 1
ATOM 498 O O . VAL A 1 75 ? 12.672 -29.188 -33.257 1.00 41.32 79 VAL A O 1
ATOM 502 N N . MET A 1 76 ? 12.007 -27.199 -32.456 1.00 68.54 80 MET A N 1
ATOM 503 C CA . MET A 1 76 ? 10.614 -27.611 -32.337 1.00 49.77 80 MET A CA 1
ATOM 504 C C . MET A 1 76 ? 9.987 -27.952 -33.685 1.00 53.42 80 MET A C 1
ATOM 505 O O . MET A 1 76 ? 9.276 -28.949 -33.803 1.00 68.23 80 MET A O 1
ATOM 510 N N . ARG A 1 77 ? 10.247 -27.132 -34.700 1.00 48.56 81 ARG A N 1
ATOM 511 C CA . ARG A 1 77 ? 9.753 -27.438 -36.039 1.00 58.74 81 ARG A CA 1
ATOM 512 C C . ARG A 1 77 ? 10.488 -28.655 -36.579 1.00 49.22 81 ARG A C 1
ATOM 513 O O . ARG A 1 77 ? 9.976 -29.380 -37.431 1.00 45.37 81 ARG A O 1
ATOM 521 N N . ARG A 1 78 ? 11.696 -28.873 -36.071 1.00 67.00 82 ARG A N 1
ATOM 522 C CA . ARG A 1 78 ? 12.495 -30.023 -36.462 1.00 72.25 82 ARG A CA 1
ATOM 523 C C . ARG A 1 78 ? 11.920 -31.285 -35.829 1.00 66.19 82 ARG A C 1
ATOM 524 O O . ARG A 1 78 ? 12.028 -32.378 -36.386 1.00 63.21 82 ARG A O 1
ATOM 532 N N . ASP A 1 79 ? 11.299 -31.123 -34.664 1.00 57.79 83 ASP A N 1
ATOM 533 C CA . ASP A 1 79 ? 10.676 -32.241 -33.962 1.00 49.51 83 ASP A CA 1
ATOM 534 C C . ASP A 1 79 ? 9.243 -32.456 -34.446 1.00 43.81 83 ASP A C 1
ATOM 535 O O . ASP A 1 79 ? 8.548 -33.360 -33.981 1.00 48.30 83 ASP A O 1
ATOM 540 N N . GLY A 1 80 ? 8.810 -31.619 -35.385 1.00 42.27 84 GLY A N 1
ATOM 541 C CA . GLY A 1 80 ? 7.494 -31.753 -35.983 1.00 44.83 84 GLY A CA 1
ATOM 542 C C . GLY A 1 80 ? 6.378 -31.151 -35.150 1.00 52.00 84 GLY A C 1
ATOM 543 O O . GLY A 1 80 ? 5.199 -31.397 -35.407 1.00 47.46 84 GLY A O 1
ATOM 544 N N . LEU A 1 81 ? 6.747 -30.354 -34.152 1.00 52.11 85 LEU A N 1
ATOM 545 C CA . LEU A 1 81 ? 5.769 -29.755 -33.252 1.00 56.64 85 LEU A CA 1
ATOM 546 C C . LEU A 1 81 ? 5.112 -28.520 -33.863 1.00 67.06 85 LEU A C 1
ATOM 547 O O . LEU A 1 81 ? 3.945 -28.231 -33.596 1.00 64.33 85 LEU A O 1
ATOM 552 N N . VAL A 1 82 ? 5.868 -27.793 -34.680 1.00 67.49 86 VAL A N 1
ATOM 553 C CA . VAL A 1 82 ? 5.365 -26.580 -35.318 1.00 54.72 86 VAL A CA 1
ATOM 554 C C . VAL A 1 82 ? 5.708 -26.554 -36.808 1.00 60.37 86 VAL A C 1
ATOM 555 O O . VAL A 1 82 ? 6.606 -27.266 -37.259 1.00 70.05 86 VAL A O 1
ATOM 559 N N . ARG A 1 83 ? 4.989 -25.731 -37.566 1.00 64.81 87 ARG A N 1
ATOM 560 C CA . ARG A 1 83 ? 5.151 -25.690 -39.017 1.00 70.04 87 ARG A CA 1
ATOM 561 C C . ARG A 1 83 ? 5.670 -24.335 -39.493 1.00 71.56 87 ARG A C 1
ATOM 562 O O . ARG A 1 83 ? 5.177 -23.286 -39.076 1.00 70.50 87 ARG A O 1
ATOM 570 N N . ILE A 1 95 ? 3.120 -19.561 -38.233 1.00 103.55 99 ILE A N 1
ATOM 571 C CA . ILE A 1 95 ? 3.372 -20.726 -37.395 1.00 105.55 99 ILE A CA 1
ATOM 572 C C . ILE A 1 95 ? 2.092 -21.478 -37.055 1.00 108.51 99 ILE A C 1
ATOM 573 O O . ILE A 1 95 ? 1.131 -20.881 -36.554 1.00 111.10 99 ILE A O 1
ATOM 578 N N . GLU A 1 96 ? 2.097 -22.787 -37.321 1.00 109.87 100 GLU A N 1
ATOM 579 C CA . GLU A 1 96 ? 1.017 -23.687 -36.914 1.00 110.55 100 GLU A CA 1
ATOM 580 C C . GLU A 1 96 ? 1.519 -24.782 -35.991 1.00 98.53 100 GLU A C 1
ATOM 581 O O . GLU A 1 96 ? 2.537 -25.419 -36.255 1.00 111.60 100 GLU A O 1
ATOM 587 N N . LEU A 1 97 ? 0.812 -24.982 -34.891 1.00 78.68 101 LEU A N 1
ATOM 588 C CA . LEU A 1 97 ? 0.987 -26.192 -34.128 1.00 55.00 101 LEU A CA 1
ATOM 589 C C . LEU A 1 97 ? 0.621 -27.325 -35.068 1.00 70.56 101 LEU A C 1
ATOM 590 O O . LEU A 1 97 ? -0.230 -27.176 -35.944 1.00 90.22 101 LEU A O 1
ATOM 595 N N . THR A 1 98 ? 1.280 -28.458 -34.918 1.00 66.30 102 THR A N 1
ATOM 596 C CA . THR A 1 98 ? 0.878 -29.625 -35.679 1.00 60.52 102 THR A CA 1
ATOM 597 C C . THR A 1 98 ? 0.073 -30.506 -34.745 1.00 61.06 102 THR A C 1
ATOM 598 O O . THR A 1 98 ? -0.057 -30.204 -33.557 1.00 69.22 102 THR A O 1
ATOM 602 N N . ALA A 1 99 ? -0.481 -31.590 -35.270 1.00 52.25 103 ALA A N 1
ATOM 603 C CA . ALA A 1 99 ? -1.156 -32.540 -34.401 1.00 41.56 103 ALA A CA 1
ATOM 604 C C . ALA A 1 99 ? -0.227 -32.909 -33.253 1.00 51.98 103 ALA A C 1
ATOM 605 O O . ALA A 1 99 ? -0.635 -32.931 -32.089 1.00 43.18 103 ALA A O 1
ATOM 607 N N . LYS A 1 100 ? 1.025 -33.200 -33.598 1.00 49.62 104 LYS A N 1
ATOM 608 C CA . LYS A 1 100 ? 2.028 -33.591 -32.620 1.00 44.93 104 LYS A CA 1
ATOM 609 C C . LYS A 1 100 ? 2.287 -32.456 -31.643 1.00 39.68 104 LYS A C 1
ATOM 610 O O . LYS A 1 100 ? 2.460 -32.681 -30.445 1.00 42.09 104 LYS A O 1
ATOM 616 N N . GLY A 1 101 ? 2.316 -31.235 -32.166 1.00 42.77 105 GLY A N 1
ATOM 617 C CA . GLY A 1 101 ? 2.515 -30.059 -31.343 1.00 45.01 105 GLY A CA 1
ATOM 618 C C . GLY A 1 101 ? 1.446 -29.959 -30.277 1.00 52.43 105 GLY A C 1
ATOM 619 O O . GLY A 1 101 ? 1.748 -29.801 -29.095 1.00 56.36 105 GLY A O 1
ATOM 620 N N A ARG A 1 102 ? 0.190 -30.054 -30.702 0.52 55.09 106 ARG A N 1
ATOM 621 N N B ARG A 1 102 ? 0.186 -30.049 -30.694 0.48 55.02 106 ARG A N 1
ATOM 622 C CA A ARG A 1 102 ? -0.940 -29.995 -29.784 0.52 52.79 106 ARG A CA 1
ATOM 623 C CA B ARG A 1 102 ? -0.927 -29.986 -29.753 0.48 53.27 106 ARG A CA 1
ATOM 624 C C A ARG A 1 102 ? -0.892 -31.143 -28.783 0.52 52.53 106 ARG A C 1
ATOM 625 C C B ARG A 1 102 ? -0.880 -31.146 -28.768 0.48 52.61 106 ARG A C 1
ATOM 626 O O A ARG A 1 102 ? -1.156 -30.953 -27.597 0.52 58.75 106 ARG A O 1
ATOM 627 O O B ARG A 1 102 ? -1.134 -30.969 -27.578 0.48 58.54 106 ARG A O 1
ATOM 642 N N . ALA A 1 103 ? -0.552 -32.333 -29.268 1.00 47.93 107 ALA A N 1
ATOM 643 C CA . ALA A 1 103 ? -0.446 -33.5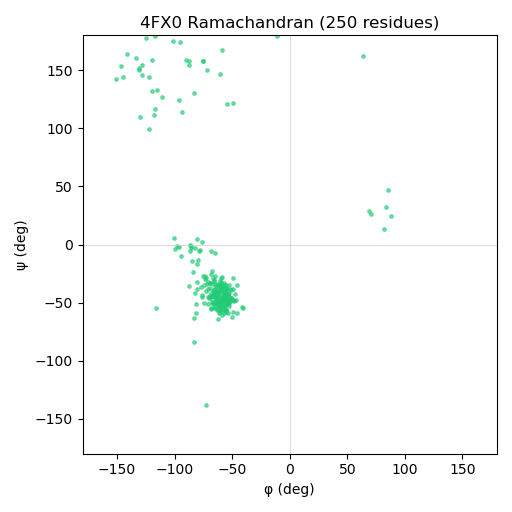07 -28.414 1.00 55.54 107 ALA A CA 1
ATOM 644 C C . ALA A 1 103 ? 0.620 -33.287 -27.347 1.00 52.95 107 ALA A C 1
ATOM 645 O O . ALA A 1 103 ? 0.363 -33.460 -26.156 1.00 51.58 107 ALA A O 1
ATOM 647 N N . ALA A 1 104 ? 1.814 -32.897 -27.783 1.00 53.82 108 ALA A N 1
ATOM 648 C CA . ALA A 1 104 ? 2.916 -32.632 -26.866 1.00 57.73 108 ALA A CA 1
ATOM 649 C C . ALA A 1 104 ? 2.499 -31.613 -25.813 1.00 59.07 108 ALA A C 1
ATOM 650 O O . ALA A 1 104 ? 2.865 -31.725 -24.643 1.00 70.55 108 ALA A O 1
ATOM 652 N N . LEU A 1 105 ? 1.725 -30.622 -26.239 1.00 49.53 109 LEU A N 1
ATOM 653 C CA . LEU A 1 105 ? 1.217 -29.603 -25.333 1.00 43.96 109 LEU A CA 1
ATOM 654 C C . LEU A 1 105 ? 0.256 -30.210 -24.319 1.00 55.31 109 LEU A C 1
ATOM 655 O O . LEU A 1 105 ? 0.397 -30.004 -23.114 1.00 58.59 109 LEU A O 1
ATOM 660 N N . GLN A 1 106 ? -0.719 -30.962 -24.818 1.00 66.95 110 GLN A N 1
ATOM 661 C CA . GLN A 1 106 ? -1.737 -31.573 -23.971 1.00 60.62 110 GLN A CA 1
ATOM 662 C C . GLN A 1 106 ? -1.134 -32.507 -22.924 1.00 55.84 110 GLN A C 1
ATOM 663 O O . GLN A 1 106 ? -1.630 -32.591 -21.800 1.00 56.07 110 GLN A O 1
ATOM 669 N N . LYS A 1 107 ? -0.066 -33.209 -23.293 1.00 54.25 111 LYS A N 1
ATOM 670 C CA . LYS A 1 107 ? 0.570 -34.149 -22.376 1.00 60.17 111 LYS A CA 1
ATOM 671 C C . LYS A 1 107 ? 1.265 -33.410 -21.242 1.00 61.53 111 LYS A C 1
ATOM 672 O O . LYS A 1 107 ? 1.330 -33.897 -20.113 1.00 70.55 111 LYS A O 1
ATOM 678 N N . ALA A 1 108 ? 1.778 -32.227 -21.557 1.00 56.77 112 ALA A N 1
ATOM 679 C CA . ALA A 1 108 ? 2.526 -31.427 -20.599 1.00 47.60 112 ALA A CA 1
ATOM 680 C C . ALA A 1 108 ? 1.609 -30.755 -19.584 1.00 50.55 112 ALA A C 1
ATOM 681 O O . ALA A 1 108 ? 2.015 -30.479 -18.455 1.00 56.57 112 ALA A O 1
ATOM 683 N N . VAL A 1 109 ? 0.370 -30.499 -19.993 1.00 47.26 113 VAL A N 1
ATOM 684 C CA . VAL A 1 109 ? -0.573 -29.747 -19.171 1.00 41.35 113 VAL A CA 1
ATOM 685 C C . VAL A 1 109 ? -0.677 -30.258 -17.731 1.00 47.06 113 VAL A C 1
ATOM 686 O O . VAL A 1 109 ? -0.360 -29.528 -16.793 1.00 60.20 113 VAL A O 1
ATOM 690 N N . PRO A 1 110 ? -1.114 -31.515 -17.549 1.00 56.86 114 PRO A N 1
ATOM 691 C CA . PRO A 1 110 ? -1.262 -32.021 -16.179 1.00 57.71 114 PRO A CA 1
ATOM 692 C C . PRO A 1 110 ? 0.041 -31.930 -15.391 1.00 56.73 114 PRO A C 1
ATOM 693 O O . PRO A 1 110 ? 0.012 -31.716 -14.178 1.00 52.37 114 PRO A O 1
ATOM 697 N N . LEU A 1 111 ? 1.169 -32.087 -16.078 1.00 55.42 115 LEU A N 1
ATOM 698 C CA . LEU A 1 111 ? 2.477 -31.973 -15.443 1.00 58.94 115 LEU A CA 1
ATOM 699 C C . LEU A 1 111 ? 2.704 -30.553 -14.941 1.00 59.78 115 LEU A C 1
ATOM 700 O O . LEU A 1 111 ? 3.024 -30.340 -13.771 1.00 61.77 115 LEU A O 1
ATOM 705 N N . TRP A 1 112 ? 2.538 -29.585 -15.836 1.00 64.28 116 TRP A N 1
ATOM 706 C CA . TRP A 1 112 ? 2.642 -28.178 -15.473 1.00 56.67 116 TRP A CA 1
ATOM 707 C C . TRP A 1 112 ? 1.693 -27.854 -14.328 1.00 53.60 116 TRP A C 1
ATOM 708 O O . TRP A 1 112 ? 1.998 -27.032 -13.467 1.00 60.26 116 TRP A O 1
ATOM 719 N N . ARG A 1 113 ? 0.540 -28.512 -14.324 1.00 55.60 117 ARG A N 1
ATOM 720 C CA . ARG A 1 113 ? -0.474 -28.262 -13.312 1.00 60.91 117 ARG A CA 1
ATOM 721 C C . ARG A 1 113 ? -0.020 -28.762 -11.945 1.00 52.95 117 ARG A C 1
ATOM 722 O O . ARG A 1 113 ? -0.181 -28.075 -10.937 1.00 53.38 117 ARG A O 1
ATOM 730 N N . GLY A 1 114 ? 0.555 -29.960 -11.921 1.00 48.75 118 GLY A N 1
ATOM 731 C CA . GLY A 1 114 ? 1.045 -30.545 -10.686 1.00 60.71 118 GLY A CA 1
ATOM 732 C C . GLY A 1 114 ? 2.166 -29.742 -10.057 1.00 56.85 118 GLY A C 1
ATOM 733 O O . GLY A 1 114 ? 2.252 -29.632 -8.834 1.00 59.82 118 GLY A O 1
ATOM 734 N N . VAL A 1 115 ? 3.032 -29.179 -10.893 1.00 51.37 119 VAL A N 1
ATOM 735 C CA . VAL A 1 115 ? 4.134 -28.362 -10.401 1.00 56.38 119 VAL A CA 1
ATOM 736 C C . VAL A 1 115 ? 3.649 -26.951 -10.080 1.00 61.52 119 VAL A C 1
ATOM 737 O O . VAL A 1 115 ? 4.075 -26.348 -9.095 1.00 61.06 119 VAL A O 1
ATOM 741 N N . GLN A 1 116 ? 2.749 -26.434 -10.913 1.00 52.30 120 GLN A N 1
ATOM 742 C CA . GLN A 1 116 ? 2.167 -25.116 -10.694 1.00 47.46 120 GLN A CA 1
ATOM 743 C C . GLN A 1 116 ? 1.508 -25.072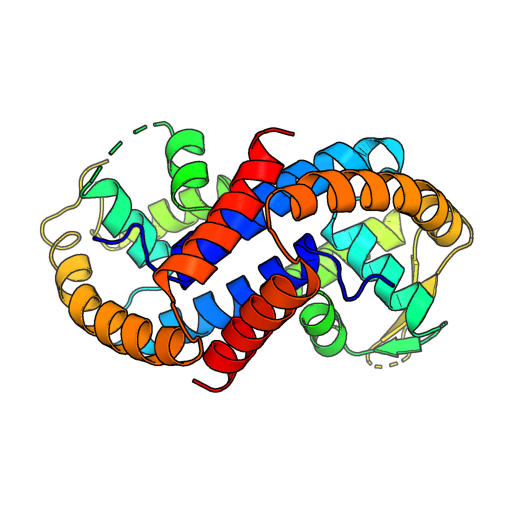 -9.325 1.00 43.57 120 GLN A C 1
ATOM 744 O O . GLN A 1 116 ? 1.562 -24.061 -8.626 1.00 48.14 120 GLN A O 1
ATOM 750 N N . ALA A 1 117 ? 0.887 -26.184 -8.950 1.00 51.04 121 ALA A N 1
ATOM 751 C CA . ALA A 1 117 ? 0.224 -26.301 -7.660 1.00 52.41 121 ALA A CA 1
ATOM 752 C C . ALA A 1 117 ? 1.246 -26.506 -6.551 1.00 55.33 121 ALA A C 1
ATOM 753 O O . ALA A 1 117 ? 1.085 -26.001 -5.440 1.00 53.58 121 ALA A O 1
ATOM 755 N N . GLU A 1 118 ? 2.302 -27.249 -6.865 1.00 59.87 122 GLU A N 1
ATOM 756 C CA . GLU A 1 118 ? 3.324 -27.586 -5.883 1.00 55.53 122 GLU A CA 1
ATOM 757 C C . GLU A 1 118 ? 4.129 -26.354 -5.482 1.00 61.20 122 GLU A C 1
ATOM 758 O O . GLU A 1 118 ? 4.377 -26.119 -4.298 1.00 53.05 122 GLU A O 1
ATOM 764 N N . VAL A 1 119 ? 4.524 -25.565 -6.475 1.00 68.15 123 VAL A N 1
ATOM 765 C CA . VAL A 1 119 ? 5.336 -24.376 -6.242 1.00 65.98 123 VAL A CA 1
ATOM 766 C C . VAL A 1 119 ? 4.554 -23.256 -5.560 1.00 71.74 123 VAL A C 1
ATOM 767 O O . VAL A 1 119 ? 4.990 -22.711 -4.546 1.00 65.23 123 VAL A O 1
ATOM 771 N N . THR A 1 120 ? 3.395 -22.924 -6.119 1.00 69.10 124 THR A N 1
ATOM 772 C CA . THR A 1 120 ? 2.613 -21.786 -5.650 1.00 50.85 124 THR A CA 1
ATOM 773 C C . THR A 1 120 ? 2.026 -22.001 -4.256 1.00 52.62 124 THR A C 1
ATOM 774 O O . THR A 1 120 ? 1.426 -21.092 -3.681 1.00 77.35 124 THR A O 1
ATOM 778 N N . ALA A 1 121 ? 2.199 -23.203 -3.717 1.00 46.87 125 ALA A N 1
ATOM 779 C CA . ALA A 1 121 ? 1.771 -23.487 -2.353 1.00 53.55 125 ALA A CA 1
ATOM 780 C C . ALA A 1 121 ? 2.775 -22.915 -1.357 1.00 50.25 125 ALA A C 1
ATOM 781 O O . ALA A 1 121 ? 2.560 -22.959 -0.145 1.00 52.10 125 ALA A O 1
ATOM 783 N N . SER A 1 122 ? 3.872 -22.375 -1.878 1.00 47.02 126 SER A N 1
ATOM 784 C CA . SER A 1 122 ? 4.905 -21.778 -1.043 1.00 52.42 126 SER A CA 1
ATOM 785 C C . SER A 1 122 ? 4.547 -20.350 -0.646 1.00 62.65 126 SER A C 1
ATOM 786 O O . SER A 1 122 ? 5.282 -19.704 0.101 1.00 63.50 126 SER A O 1
ATOM 789 N N . VAL A 1 123 ? 3.416 -19.861 -1.148 1.00 58.51 127 VAL A N 1
ATOM 790 C CA . VAL A 1 123 ? 2.980 -18.495 -0.870 1.00 51.57 127 VAL A CA 1
ATOM 791 C C . VAL A 1 123 ? 1.541 -18.445 -0.364 1.00 58.57 127 VAL A C 1
ATOM 792 O O . VAL A 1 123 ? 0.743 -19.339 -0.646 1.00 58.68 127 VAL A O 1
ATOM 796 N N . GLY A 1 124 ? 1.220 -17.394 0.386 1.00 55.97 128 GLY A N 1
ATOM 797 C CA . GLY A 1 124 ? -0.101 -17.238 0.969 1.00 56.25 128 GLY A CA 1
ATOM 798 C C . GLY A 1 124 ? -1.198 -17.137 -0.070 1.00 68.07 128 GLY A C 1
ATOM 799 O O . GLY A 1 124 ? -2.075 -17.997 -0.150 1.00 77.01 128 GLY A O 1
ATOM 800 N N . ASP A 1 125 ? -1.152 -16.076 -0.865 1.00 68.07 129 ASP A N 1
ATOM 801 C CA . ASP A 1 125 ? -2.106 -15.899 -1.948 1.00 66.78 129 ASP A CA 1
ATOM 802 C C . ASP A 1 125 ? -1.353 -15.764 -3.263 1.00 66.39 129 ASP A 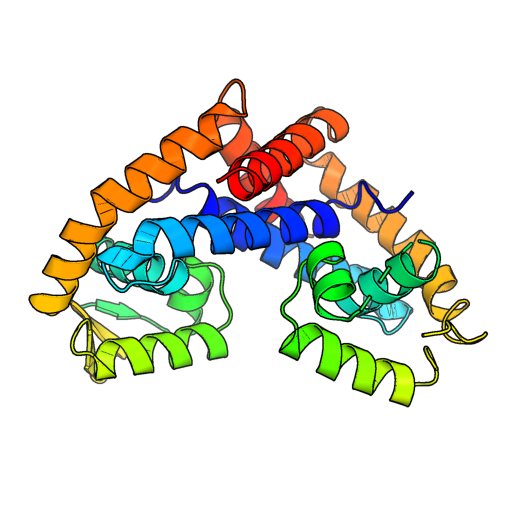C 1
ATOM 803 O O . ASP A 1 125 ? -0.841 -14.693 -3.589 1.00 67.68 129 ASP A O 1
ATOM 808 N N . TRP A 1 126 ? -1.278 -16.859 -4.011 1.00 56.52 130 TRP A N 1
ATOM 809 C CA . TRP A 1 126 ? -0.555 -16.860 -5.276 1.00 55.54 130 TRP A CA 1
ATOM 810 C C . TRP A 1 126 ? -1.029 -15.766 -6.235 1.00 65.77 130 TRP A C 1
ATOM 811 O O . TRP A 1 126 ? -0.212 -15.027 -6.782 1.00 63.73 130 TRP A O 1
ATOM 822 N N . PRO A 1 127 ? -2.351 -15.661 -6.447 1.00 64.99 131 PRO A N 1
ATOM 823 C CA . PRO A 1 127 ? -2.861 -14.625 -7.350 1.00 66.52 131 PRO A CA 1
ATOM 824 C C . PRO A 1 127 ? -2.322 -13.241 -6.998 1.00 71.31 131 PRO A C 1
ATOM 825 O O . PRO A 1 127 ? -2.022 -12.451 -7.895 1.00 81.59 131 PRO A O 1
ATOM 829 N N . ARG A 1 128 ? -2.194 -12.960 -5.704 1.00 62.50 132 ARG A N 1
ATOM 830 C CA . ARG A 1 128 ? -1.692 -11.672 -5.239 1.00 59.89 132 ARG A CA 1
ATOM 831 C C . ARG A 1 128 ? -0.211 -11.485 -5.569 1.00 57.83 132 ARG A C 1
ATOM 832 O O . ARG A 1 128 ? 0.173 -10.504 -6.205 1.00 49.92 132 ARG A O 1
ATOM 840 N N . VAL A 1 129 ? 0.619 -12.425 -5.129 1.00 46.83 133 VAL A N 1
ATOM 841 C CA . VAL A 1 129 ? 2.046 -12.356 -5.417 1.00 41.25 133 VAL A CA 1
ATOM 842 C C . VAL A 1 129 ? 2.296 -12.375 -6.924 1.00 53.82 133 VAL A C 1
ATOM 843 O O . VAL A 1 129 ? 3.220 -11.725 -7.415 1.00 59.76 133 VAL A O 1
ATOM 847 N N . ARG A 1 130 ? 1.462 -13.110 -7.656 1.00 49.63 134 ARG A N 1
ATOM 848 C CA . ARG A 1 130 ? 1.563 -13.134 -9.110 1.00 48.92 134 ARG A CA 1
ATOM 849 C C . ARG A 1 130 ? 1.345 -11.728 -9.643 1.00 57.03 134 ARG A C 1
ATOM 850 O O . ARG A 1 130 ? 2.131 -11.223 -10.444 1.00 62.11 134 ARG A O 1
ATOM 858 N N . ARG A 1 131 ? 0.264 -11.103 -9.189 1.00 66.23 135 ARG A N 1
ATOM 859 C CA . ARG A 1 131 ? -0.035 -9.727 -9.552 1.00 71.40 135 ARG A CA 1
ATOM 860 C C . ARG A 1 131 ? 1.165 -8.826 -9.274 1.00 63.80 135 ARG A C 1
ATOM 861 O O . ARG A 1 131 ? 1.594 -8.067 -10.143 1.00 61.52 135 ARG A O 1
ATOM 869 N N . ASP A 1 132 ? 1.711 -8.919 -8.065 1.00 55.91 136 ASP A N 1
ATOM 870 C CA . ASP A 1 132 ? 2.869 -8.112 -7.690 1.00 59.10 136 ASP A CA 1
ATOM 871 C C . ASP A 1 132 ? 4.031 -8.304 -8.661 1.00 45.82 136 ASP A C 1
ATOM 872 O O . ASP A 1 132 ? 4.652 -7.334 -9.093 1.00 49.73 136 ASP A O 1
ATOM 877 N N . ILE A 1 133 ? 4.323 -9.555 -9.003 1.00 41.88 137 ILE A N 1
ATOM 878 C CA . ILE A 1 133 ? 5.396 -9.848 -9.947 1.00 39.61 137 ILE A CA 1
ATOM 879 C C . ILE A 1 133 ? 5.104 -9.243 -11.318 1.00 48.72 137 ILE A C 1
ATOM 880 O O . ILE A 1 133 ? 5.969 -8.609 -11.924 1.00 64.64 137 ILE A O 1
ATOM 885 N N . ALA A 1 134 ? 3.883 -9.443 -11.803 1.00 57.15 138 ALA A N 1
ATOM 886 C CA . ALA A 1 134 ? 3.474 -8.892 -13.089 1.00 53.87 138 ALA A CA 1
ATOM 887 C C . ALA A 1 134 ? 3.525 -7.371 -13.055 1.00 58.10 138 ALA A C 1
ATOM 888 O O . ALA A 1 134 ? 3.959 -6.736 -14.014 1.00 67.29 138 ALA A O 1
ATOM 890 N N . ASN A 1 135 ? 3.080 -6.794 -11.943 1.00 42.60 139 ASN A N 1
ATOM 891 C CA . ASN A 1 135 ? 3.164 -5.354 -11.743 1.00 47.26 139 ASN A CA 1
ATOM 892 C C . ASN A 1 135 ? 4.611 -4.891 -11.780 1.00 40.86 139 ASN A C 1
ATOM 893 O O . ASN A 1 135 ? 4.922 -3.817 -12.293 1.00 49.18 139 ASN A O 1
ATOM 898 N N . LEU A 1 136 ? 5.492 -5.717 -11.229 1.00 47.40 140 LEU A N 1
ATOM 899 C CA . LEU A 1 136 ? 6.915 -5.422 -11.207 1.00 47.09 140 LEU A CA 1
ATOM 900 C C . LEU A 1 136 ? 7.453 -5.307 -12.629 1.00 51.38 140 LEU A C 1
ATOM 901 O O . LEU A 1 136 ? 7.989 -4.268 -13.018 1.00 68.74 140 LEU A O 1
ATOM 906 N N . GLY A 1 137 ? 7.301 -6.378 -13.404 1.00 44.09 141 GLY A N 1
ATOM 907 C CA . GLY A 1 137 ? 7.717 -6.375 -14.794 1.00 39.31 141 GLY A CA 1
ATOM 908 C C . GLY A 1 137 ? 6.975 -5.311 -15.576 1.00 47.90 141 GLY A C 1
ATOM 909 O O . GLY A 1 137 ? 7.529 -4.674 -16.471 1.00 53.54 141 GLY A O 1
ATOM 910 N N . GLN A 1 138 ? 5.709 -5.118 -15.225 1.00 45.93 142 GLN A N 1
ATOM 911 C CA . GLN A 1 138 ? 4.882 -4.100 -15.853 1.00 50.03 142 GLN A CA 1
ATOM 912 C C . GLN A 1 138 ? 5.433 -2.708 -15.571 1.00 54.52 142 GLN A C 1
ATOM 913 O O . GLN A 1 138 ? 5.484 -1.857 -16.461 1.00 52.47 142 GLN A O 1
ATOM 919 N N . ALA A 1 139 ? 5.842 -2.484 -14.325 1.00 59.00 143 ALA A N 1
ATOM 920 C CA . ALA A 1 139 ? 6.450 -1.221 -13.933 1.00 59.40 143 ALA A CA 1
ATOM 921 C C . ALA A 1 139 ? 7.679 -0.968 -14.788 1.00 62.74 143 ALA A C 1
ATOM 922 O O . ALA A 1 139 ? 7.887 0.137 -15.289 1.00 69.14 143 ALA A O 1
ATOM 924 N N . ALA A 1 140 ? 8.488 -2.009 -14.955 1.00 74.83 144 ALA A N 1
ATOM 925 C CA . ALA A 1 140 ? 9.697 -1.920 -15.761 1.00 67.17 144 ALA A CA 1
ATOM 926 C C . ALA A 1 140 ? 9.360 -1.532 -17.194 1.00 63.25 144 ALA A C 1
ATOM 927 O O . ALA A 1 140 ? 9.914 -0.575 -17.735 1.00 72.52 144 ALA A O 1
ATOM 929 N N . GLU A 1 141 ? 8.445 -2.283 -17.800 1.00 57.24 145 GLU A N 1
ATOM 930 C CA . GLU A 1 141 ? 8.019 -2.036 -19.172 1.00 65.28 145 GLU A CA 1
ATOM 931 C C . GLU A 1 141 ? 7.693 -0.563 -19.398 1.00 74.08 145 GLU A C 1
ATOM 932 O O . GLU A 1 141 ? 8.154 0.041 -20.366 1.00 80.55 145 GLU A O 1
ATOM 938 N N . ALA A 1 142 ? 6.896 0.010 -18.501 1.00 73.77 146 ALA A N 1
ATOM 939 C CA . ALA A 1 142 ? 6.520 1.415 -18.604 1.00 73.61 146 ALA A CA 1
ATOM 940 C C . ALA A 1 142 ? 7.749 2.309 -18.749 1.00 84.19 146 ALA A C 1
ATOM 941 O O . ALA A 1 142 ? 7.712 3.325 -19.441 1.00 89.41 146 ALA A O 1
ATOM 943 N N . CYS A 1 143 ? 8.839 1.922 -18.094 1.00 82.62 147 CYS A N 1
ATOM 944 C CA . CYS A 1 143 ? 10.088 2.668 -18.180 1.00 69.69 147 CYS A CA 1
ATOM 945 C C . CYS A 1 143 ? 10.831 2.337 -19.470 1.00 68.80 147 CYS A C 1
ATOM 946 O O . CYS A 1 143 ? 10.844 3.129 -20.412 1.00 74.89 147 CYS A O 1
ATOM 949 N N . ALA B 1 2 ? -5.629 -22.020 -18.759 1.00 107.56 6 ALA B N 1
ATOM 950 C CA . ALA B 1 2 ? -5.168 -20.685 -18.390 1.00 108.84 6 ALA B CA 1
ATOM 951 C C . ALA B 1 2 ? -3.682 -20.691 -18.028 1.00 101.58 6 ALA B C 1
ATOM 952 O O . ALA B 1 2 ? -3.313 -21.017 -16.904 1.00 87.45 6 ALA B O 1
ATOM 954 N N . PHE B 1 3 ? -2.839 -20.318 -18.986 1.00 99.00 7 PHE B N 1
ATOM 955 C CA . PHE B 1 3 ? -1.388 -20.394 -18.830 1.00 97.72 7 PHE B CA 1
ATOM 956 C C . PHE B 1 3 ? -0.800 -19.048 -18.435 1.00 77.29 7 PHE B C 1
ATOM 957 O O . PHE B 1 3 ? 0.413 -18.911 -18.234 1.00 87.76 7 PHE B O 1
ATOM 965 N N . ASP B 1 4 ? -1.672 -18.052 -18.332 1.00 122.89 8 ASP B N 1
ATOM 966 C CA . ASP B 1 4 ? -1.263 -16.690 -17.987 1.00 116.69 8 ASP B CA 1
ATOM 967 C C . ASP B 1 4 ? -0.704 -16.614 -16.574 1.00 86.50 8 ASP B C 1
ATOM 968 O O . ASP B 1 4 ? 0.112 -15.755 -16.258 1.00 92.26 8 ASP B O 1
ATOM 973 N N . GLU B 1 5 ? -1.146 -17.528 -15.724 1.00 80.22 9 GLU B N 1
ATOM 974 C CA . GLU B 1 5 ? -0.778 -17.494 -14.316 1.00 87.03 9 GLU B CA 1
ATOM 975 C C . GLU B 1 5 ? 0.409 -18.382 -13.946 1.00 76.55 9 GLU B C 1
ATOM 976 O O . GLU B 1 5 ? 0.823 -18.398 -12.785 1.00 80.72 9 GLU B O 1
ATOM 982 N N . CYS B 1 6 ? 0.954 -19.117 -14.912 1.00 67.01 10 CYS B N 1
ATOM 983 C CA . CYS B 1 6 ? 2.113 -19.963 -14.638 1.00 62.74 10 CYS B CA 1
ATOM 984 C C . CYS B 1 6 ? 3.202 -19.183 -13.901 1.00 59.77 10 CYS B C 1
ATOM 985 O O . CYS B 1 6 ? 3.682 -18.163 -14.394 1.00 51.05 10 CYS B O 1
ATOM 988 N N . ALA B 1 7 ? 3.583 -19.657 -12.717 1.00 50.39 11 ALA B N 1
ATOM 989 C CA . ALA B 1 7 ? 4.624 -18.993 -11.932 1.00 52.59 11 ALA B CA 1
ATOM 990 C C . ALA B 1 7 ? 5.891 -18.778 -12.752 1.00 48.54 11 ALA B C 1
ATOM 991 O O . ALA B 1 7 ? 6.410 -17.664 -12.834 1.00 53.30 11 ALA B O 1
ATOM 993 N N . CYS B 1 8 ? 6.386 -19.856 -13.352 1.00 57.19 12 CYS B N 1
ATOM 994 C CA . CYS B 1 8 ? 7.585 -19.797 -14.176 1.00 62.05 12 CYS B CA 1
ATOM 995 C C . CYS B 1 8 ? 7.430 -18.771 -15.291 1.00 59.20 12 CYS B C 1
ATOM 996 O O . CYS B 1 8 ? 8.306 -17.935 -15.503 1.00 62.84 12 CYS B O 1
ATOM 999 N N . TYR B 1 9 ? 6.309 -18.841 -16.001 1.00 61.69 13 TYR B N 1
ATOM 1000 C CA . TYR B 1 9 ? 6.049 -17.934 -17.112 1.00 61.76 13 TYR B CA 1
ATOM 1001 C C . TYR B 1 9 ? 6.094 -16.470 -16.689 1.00 64.50 13 TYR B C 1
ATOM 1002 O O . TYR B 1 9 ? 6.885 -15.687 -17.215 1.00 73.72 13 TYR B O 1
ATOM 1011 N N . THR B 1 10 ? 5.240 -16.105 -15.737 1.00 58.98 14 THR B N 1
ATOM 1012 C CA . THR B 1 10 ? 5.121 -14.715 -15.310 1.00 71.30 14 THR B CA 1
ATOM 1013 C C . THR B 1 10 ? 6.437 -14.176 -14.764 1.00 61.76 14 THR B C 1
ATOM 1014 O O . THR B 1 10 ? 6.859 -13.072 -15.114 1.00 60.75 14 THR B O 1
ATOM 1018 N N . THR B 1 11 ? 7.081 -14.956 -13.901 1.00 54.05 15 THR B N 1
ATOM 1019 C CA . THR B 1 11 ? 8.342 -14.539 -13.302 1.00 60.00 15 THR B CA 1
ATOM 1020 C C . THR B 1 11 ? 9.405 -14.353 -14.379 1.00 61.56 15 THR B C 1
ATOM 1021 O O . THR B 1 11 ? 10.162 -13.381 -14.358 1.00 49.24 15 THR B O 1
ATOM 1025 N N . ARG B 1 12 ? 9.453 -15.292 -15.319 1.00 62.91 16 ARG B N 1
ATOM 1026 C CA . ARG B 1 12 ? 10.382 -15.219 -16.440 1.00 63.76 16 ARG B CA 1
ATOM 1027 C C . ARG B 1 12 ? 10.128 -13.959 -17.262 1.00 57.78 16 ARG B C 1
ATOM 1028 O O . ARG B 1 12 ? 11.041 -13.172 -17.513 1.00 51.83 16 ARG B O 1
ATOM 1036 N N . ARG B 1 13 ? 8.876 -13.778 -17.670 1.00 70.27 17 ARG B N 1
ATOM 1037 C CA . ARG B 1 13 ? 8.460 -12.606 -18.432 1.00 65.11 17 ARG B CA 1
ATOM 1038 C C . ARG B 1 13 ? 8.809 -11.314 -17.698 1.00 58.83 17 ARG B C 1
ATOM 1039 O O . ARG B 1 13 ? 9.355 -10.377 -18.287 1.00 55.83 17 ARG B O 1
ATOM 1047 N N . ALA B 1 14 ? 8.497 -11.273 -16.406 1.00 48.62 18 ALA B N 1
ATOM 1048 C CA . ALA B 1 14 ? 8.813 -10.119 -15.572 1.00 50.67 18 ALA B CA 1
ATOM 1049 C C . ALA B 1 14 ? 10.313 -9.843 -15.549 1.00 49.07 18 ALA B C 1
ATOM 1050 O O . ALA B 1 14 ? 10.761 -8.769 -15.952 1.00 60.94 18 ALA B O 1
ATOM 1052 N N . ALA B 1 15 ? 11.083 -10.819 -15.076 1.00 45.10 19 ALA B N 1
ATOM 1053 C CA . ALA B 1 15 ? 12.531 -10.672 -14.953 1.00 43.97 19 ALA B CA 1
ATOM 1054 C C . ALA B 1 15 ? 13.149 -10.103 -16.223 1.00 55.38 19 ALA B C 1
ATOM 1055 O O . ALA B 1 15 ? 14.025 -9.242 -16.166 1.00 63.92 19 ALA B O 1
ATOM 1057 N N . ARG B 1 16 ? 12.686 -10.591 -17.369 1.00 57.90 20 ARG B N 1
ATOM 1058 C CA . ARG B 1 16 ? 13.191 -10.124 -18.652 1.00 48.85 20 ARG B CA 1
ATOM 1059 C C . ARG B 1 16 ? 12.895 -8.643 -18.855 1.00 48.16 20 ARG B C 1
ATOM 1060 O O . ARG B 1 16 ? 13.789 -7.864 -19.182 1.00 69.56 20 ARG B O 1
ATOM 1068 N N . GLN B 1 17 ? 11.639 -8.256 -18.656 1.00 52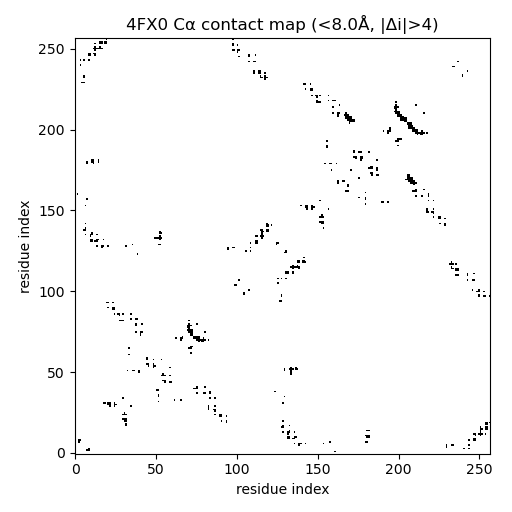.62 21 GLN B N 1
ATOM 1069 C CA . GLN B 1 17 ? 11.253 -6.852 -18.747 1.00 50.63 21 GLN B CA 1
ATOM 1070 C C . GLN B 1 17 ? 12.103 -6.001 -17.809 1.00 53.68 21 GLN B C 1
ATOM 1071 O O . GLN B 1 17 ? 12.486 -4.880 -18.148 1.00 61.38 21 GLN B O 1
ATOM 1077 N N . LEU B 1 18 ? 12.395 -6.541 -16.630 1.00 54.08 22 LEU B N 1
ATOM 1078 C CA . LEU B 1 18 ? 13.252 -5.862 -15.662 1.00 49.53 22 LEU B CA 1
ATOM 1079 C C . LEU B 1 18 ? 14.666 -5.703 -16.206 1.00 49.69 22 LEU B C 1
ATOM 1080 O O . LEU B 1 18 ? 15.272 -4.635 -16.089 1.00 47.99 22 LEU B O 1
ATOM 1085 N N . GLY B 1 19 ? 15.189 -6.772 -16.798 1.00 44.82 23 GLY B N 1
ATOM 1086 C CA . GLY B 1 19 ? 16.503 -6.732 -17.410 1.00 44.71 23 GLY B CA 1
ATOM 1087 C C . GLY B 1 19 ? 16.595 -5.632 -18.450 1.00 51.22 23 GLY B C 1
ATOM 1088 O O . GLY B 1 19 ? 17.596 -4.922 -18.529 1.00 55.00 23 GLY B O 1
ATOM 1089 N N . GLN B 1 20 ? 15.540 -5.491 -19.247 1.00 53.99 24 GLN B N 1
ATOM 1090 C CA . GLN B 1 20 ? 15.483 -4.459 -20.277 1.00 50.22 24 GLN B CA 1
ATOM 1091 C C . GLN B 1 20 ? 15.513 -3.051 -19.688 1.00 63.47 24 GLN B C 1
ATOM 1092 O O . GLN B 1 20 ? 16.311 -2.213 -20.106 1.00 60.34 24 GLN B O 1
ATOM 1098 N N . ALA B 1 21 ? 14.638 -2.793 -18.723 1.00 62.74 25 ALA B N 1
ATOM 1099 C CA . ALA B 1 21 ? 14.569 -1.476 -18.100 1.00 64.19 25 ALA B CA 1
ATOM 1100 C C . ALA B 1 21 ? 15.862 -1.144 -17.361 1.00 48.80 25 ALA B C 1
ATOM 1101 O O . ALA B 1 21 ? 16.347 -0.014 -17.416 1.00 49.55 25 ALA B O 1
ATOM 1103 N N . TYR B 1 22 ? 16.417 -2.136 -16.670 1.00 46.70 26 TYR B N 1
ATOM 1104 C CA . TYR B 1 22 ? 17.672 -1.953 -15.948 1.00 49.34 26 TYR B CA 1
ATOM 1105 C C . TYR B 1 22 ? 18.836 -1.698 -16.903 1.00 53.21 26 TYR B C 1
ATOM 1106 O O . TYR B 1 22 ? 19.721 -0.893 -16.613 1.00 56.24 26 TYR B O 1
ATOM 1115 N N . ASP B 1 23 ? 18.828 -2.383 -18.043 1.00 51.25 27 ASP B N 1
ATOM 1116 C CA . ASP B 1 23 ? 19.810 -2.132 -19.092 1.00 47.12 27 ASP B CA 1
ATOM 1117 C C . ASP B 1 23 ? 19.693 -0.700 -19.596 1.00 54.97 27 ASP B C 1
ATOM 1118 O O . ASP B 1 23 ? 20.686 0.022 -19.686 1.00 63.62 27 ASP B O 1
ATOM 1123 N N . ARG B 1 24 ? 18.470 -0.297 -19.924 1.00 56.89 28 ARG B N 1
ATOM 1124 C CA . ARG B 1 24 ? 18.213 1.051 -20.413 1.00 56.71 28 ARG B CA 1
ATOM 1125 C C . ARG B 1 24 ? 18.704 2.105 -19.426 1.00 75.59 28 ARG B C 1
ATOM 1126 O O . ARG B 1 24 ? 19.373 3.063 -19.811 1.00 89.13 28 ARG B O 1
ATOM 1134 N N . ALA B 1 25 ? 18.368 1.923 -18.152 1.00 79.03 29 ALA B N 1
ATOM 1135 C CA . ALA B 1 25 ? 18.753 2.875 -17.115 1.00 70.66 29 ALA B CA 1
ATOM 1136 C C . ALA B 1 25 ? 20.267 2.935 -16.925 1.00 62.90 29 ALA B C 1
ATOM 1137 O O . ALA B 1 25 ? 20.820 3.993 -16.624 1.00 66.55 29 ALA B O 1
ATOM 1139 N N . LEU B 1 26 ? 20.932 1.798 -17.106 1.00 64.61 30 LEU B N 1
ATOM 1140 C CA . LEU B 1 26 ? 22.375 1.703 -16.894 1.00 57.12 30 LEU B CA 1
ATOM 1141 C C . LEU B 1 26 ? 23.193 2.099 -18.121 1.00 59.92 30 LEU B C 1
ATOM 1142 O O . LEU B 1 26 ? 24.422 2.113 -18.072 1.00 63.32 30 LEU B O 1
ATOM 1147 N N . ARG B 1 27 ? 22.509 2.417 -19.215 1.00 71.74 31 ARG B N 1
ATOM 1148 C CA . ARG B 1 27 ? 23.178 2.811 -20.454 1.00 76.24 31 ARG B CA 1
ATOM 1149 C C . ARG B 1 27 ? 24.374 3.741 -20.226 1.00 62.00 31 ARG B C 1
ATOM 1150 O O . ARG B 1 27 ? 25.477 3.449 -20.683 1.00 65.76 31 ARG B O 1
ATOM 1158 N N . PRO B 1 28 ? 24.160 4.862 -19.513 1.00 58.19 32 PRO B N 1
ATOM 1159 C CA . PRO B 1 28 ? 25.228 5.846 -19.296 1.00 57.92 32 PRO B CA 1
ATOM 1160 C C . PRO B 1 28 ? 26.494 5.263 -18.668 1.00 57.75 32 PRO B C 1
ATOM 1161 O O . PRO B 1 28 ? 27.594 5.677 -19.031 1.00 67.52 32 PRO B O 1
ATOM 1165 N N . SER B 1 29 ? 26.342 4.326 -17.738 1.00 60.70 33 SER B N 1
ATOM 1166 C CA . SER B 1 29 ? 27.495 3.752 -17.051 1.00 54.28 33 SER B CA 1
ATOM 1167 C C . SER B 1 29 ? 28.199 2.708 -17.911 1.00 61.57 33 SER B C 1
ATOM 1168 O O . SER B 1 29 ? 29.252 2.194 -17.538 1.00 70.68 33 SER B O 1
ATOM 1171 N N . GLY B 1 30 ? 27.609 2.395 -19.060 1.00 69.59 34 GLY B N 1
ATOM 1172 C CA . GLY B 1 30 ? 28.178 1.416 -19.968 1.00 59.21 34 GLY B CA 1
ATOM 1173 C C . GLY B 1 30 ? 28.132 0.001 -19.421 1.00 59.15 34 GLY B C 1
ATOM 1174 O O . GLY B 1 30 ? 28.977 -0.830 -19.754 1.00 61.54 34 GLY B O 1
ATOM 1175 N N . LEU B 1 31 ? 27.138 -0.276 -18.582 1.00 55.45 35 LEU B N 1
ATOM 1176 C CA . LEU B 1 31 ? 27.000 -1.593 -17.970 1.00 50.12 35 LEU B CA 1
ATOM 1177 C C . LEU B 1 31 ? 25.651 -2.232 -18.275 1.00 52.50 35 LEU B C 1
ATOM 1178 O O . LEU B 1 31 ? 24.633 -1.546 -18.356 1.00 56.45 35 LEU B O 1
ATOM 1183 N N . THR B 1 32 ? 25.653 -3.549 -18.446 1.00 52.49 36 THR B N 1
ATOM 1184 C CA . THR B 1 32 ? 24.411 -4.304 -18.527 1.00 56.29 36 THR B CA 1
ATOM 1185 C C . THR B 1 32 ? 24.028 -4.732 -17.116 1.00 52.82 36 THR B C 1
ATOM 1186 O O . THR B 1 32 ? 24.878 -4.769 -16.224 1.00 56.85 36 THR B O 1
ATOM 1190 N N . ASN B 1 33 ? 22.752 -5.043 -16.906 1.00 47.83 37 ASN B N 1
ATOM 1191 C CA . ASN B 1 33 ? 22.281 -5.413 -15.575 1.00 53.07 37 ASN B CA 1
ATOM 1192 C C . ASN B 1 33 ? 23.080 -6.573 -14.985 1.00 51.81 37 ASN B C 1
ATOM 1193 O O . ASN B 1 33 ? 23.427 -6.559 -13.803 1.00 47.53 37 ASN B O 1
ATOM 1198 N N . THR B 1 34 ? 23.384 -7.567 -15.814 1.00 53.03 38 THR B N 1
ATOM 1199 C CA . THR B 1 34 ? 24.181 -8.704 -15.370 1.00 55.88 38 THR B CA 1
ATOM 1200 C C . THR B 1 34 ? 25.608 -8.271 -15.043 1.00 44.16 38 THR B C 1
ATOM 1201 O O . THR B 1 34 ? 26.168 -8.678 -14.026 1.00 47.66 38 THR B O 1
ATOM 1205 N N . GLN B 1 35 ? 26.192 -7.447 -15.908 1.00 42.96 39 GLN B N 1
ATOM 1206 C CA . GLN B 1 35 ? 27.536 -6.922 -15.673 1.00 46.06 39 GLN B CA 1
ATOM 1207 C C . GLN B 1 35 ? 27.575 -6.126 -14.374 1.00 55.45 39 GLN B C 1
ATOM 1208 O O . GLN B 1 35 ? 28.377 -6.409 -13.484 1.00 63.64 39 GLN B O 1
ATOM 1214 N N . PHE B 1 36 ? 26.703 -5.128 -14.275 1.00 54.98 40 PHE B N 1
ATOM 1215 C CA . PHE B 1 36 ? 26.555 -4.360 -13.047 1.00 48.27 40 PHE B CA 1
ATOM 1216 C C . PHE B 1 36 ? 26.463 -5.298 -11.850 1.00 55.02 40 PHE B C 1
ATOM 1217 O O . PHE B 1 36 ? 27.145 -5.105 -10.842 1.00 58.36 40 PHE B O 1
ATOM 1225 N N . SER B 1 37 ? 25.622 -6.320 -11.973 1.00 50.36 41 SER B N 1
ATOM 1226 C CA . SER B 1 37 ? 25.429 -7.291 -10.902 1.00 51.55 41 SER B CA 1
ATOM 1227 C C . SER B 1 37 ? 26.747 -7.929 -10.477 1.00 47.07 41 SER B C 1
ATOM 1228 O O . SER B 1 37 ? 27.115 -7.884 -9.304 1.00 43.88 41 SER B O 1
ATOM 1231 N N . THR B 1 38 ? 27.454 -8.524 -11.434 1.00 51.43 42 THR B N 1
ATOM 1232 C CA . THR B 1 38 ? 28.707 -9.206 -11.133 1.00 56.47 42 THR B CA 1
ATOM 1233 C C . THR B 1 38 ? 29.694 -8.252 -10.470 1.00 55.26 42 THR B C 1
ATOM 1234 O O . THR B 1 38 ? 30.354 -8.613 -9.496 1.00 61.58 42 THR B O 1
ATOM 1238 N N . LEU B 1 39 ? 29.789 -7.035 -10.996 1.00 47.27 43 LEU B N 1
ATOM 1239 C CA . LEU B 1 39 ? 30.653 -6.022 -10.401 1.00 49.05 43 LEU B CA 1
ATOM 1240 C C . LEU B 1 39 ? 30.293 -5.827 -8.938 1.00 46.58 43 LEU B C 1
ATOM 1241 O O . LEU B 1 39 ? 31.134 -5.988 -8.054 1.00 57.49 43 LEU B O 1
ATOM 1246 N N . ALA B 1 40 ? 29.034 -5.476 -8.696 1.00 35.07 44 ALA B N 1
ATOM 1247 C CA . ALA B 1 40 ? 28.537 -5.270 -7.344 1.00 34.94 44 ALA B CA 1
ATOM 1248 C C . ALA B 1 40 ? 28.939 -6.432 -6.445 1.00 44.70 44 ALA B C 1
ATOM 1249 O O . ALA B 1 40 ? 29.450 -6.227 -5.344 1.00 53.98 44 ALA B O 1
ATOM 1251 N N . VAL B 1 41 ? 28.712 -7.650 -6.926 1.00 52.50 45 VAL B N 1
ATOM 1252 C CA . VAL B 1 41 ? 29.077 -8.854 -6.187 1.00 55.15 45 VAL B CA 1
ATOM 1253 C C . VAL B 1 41 ? 30.555 -8.848 -5.822 1.00 52.66 45 VAL B C 1
ATOM 1254 O O . VAL B 1 41 ? 30.924 -9.119 -4.679 1.00 46.37 45 VAL B O 1
ATOM 1258 N N . ILE B 1 42 ? 31.395 -8.540 -6.805 1.00 57.21 46 ILE B N 1
ATOM 1259 C CA . ILE B 1 42 ? 32.840 -8.512 -6.606 1.00 50.78 46 ILE B CA 1
ATOM 1260 C C . ILE B 1 42 ? 33.244 -7.424 -5.616 1.00 42.61 46 ILE B C 1
ATOM 1261 O O . ILE B 1 42 ? 34.043 -7.662 -4.711 1.00 42.33 46 ILE B O 1
ATOM 1266 N N . SER B 1 43 ? 32.685 -6.231 -5.789 1.00 36.18 47 SER B N 1
ATOM 1267 C CA . SER B 1 43 ? 32.963 -5.123 -4.884 1.00 50.17 47 SER B CA 1
ATOM 1268 C C . SER B 1 43 ? 32.548 -5.478 -3.461 1.00 53.40 47 SER B C 1
ATOM 1269 O O . SER B 1 43 ? 33.123 -4.979 -2.493 1.00 69.50 47 SER B O 1
ATOM 1272 N N . LEU B 1 44 ? 31.545 -6.342 -3.344 1.00 47.66 48 LEU B N 1
ATOM 1273 C CA . LEU B 1 44 ? 31.050 -6.781 -2.045 1.00 56.31 48 LEU B CA 1
ATOM 1274 C C . LEU B 1 44 ? 31.981 -7.789 -1.389 1.00 58.88 48 LEU B C 1
ATOM 1275 O O . LEU B 1 44 ? 32.251 -7.709 -0.192 1.00 57.99 48 LEU B O 1
ATOM 1280 N N . SER B 1 45 ? 32.466 -8.739 -2.180 1.00 60.52 49 SER B N 1
ATOM 1281 C CA . SER B 1 45 ? 33.149 -9.908 -1.636 1.00 69.94 49 SER B CA 1
ATOM 1282 C C . SER B 1 45 ? 34.674 -9.790 -1.557 1.00 80.68 49 SER B C 1
ATOM 1283 O O . SER B 1 45 ? 35.328 -10.633 -0.944 1.00 84.17 49 SER B O 1
ATOM 1286 N N . GLU B 1 46 ? 35.239 -8.751 -2.167 1.00 86.33 50 GLU B N 1
ATOM 1287 C CA . GLU B 1 46 ? 36.694 -8.590 -2.201 1.00 77.59 50 GLU B CA 1
ATOM 1288 C C . GLU B 1 46 ? 37.313 -8.516 -0.805 1.00 72.24 50 GLU B C 1
ATOM 1289 O O . GLU B 1 46 ? 37.141 -7.533 -0.084 1.00 67.89 50 GLU B O 1
ATOM 1295 N N . GLY B 1 50 ? 41.832 -9.273 -4.641 1.00 64.17 54 GLY B N 1
ATOM 1296 C CA . GLY B 1 50 ? 40.493 -9.683 -5.023 1.00 64.84 54 GLY B CA 1
ATOM 1297 C C . GLY B 1 50 ? 40.048 -10.932 -4.290 1.00 83.91 54 GLY B C 1
ATOM 1298 O O . GLY B 1 50 ? 40.290 -11.074 -3.091 1.00 96.61 54 GLY B O 1
ATOM 1299 N N . ILE B 1 51 ? 39.396 -11.841 -5.010 1.00 86.05 55 ILE B N 1
ATOM 1300 C CA . ILE B 1 51 ? 38.903 -13.078 -4.411 1.00 82.66 55 ILE B CA 1
ATOM 1301 C C . ILE B 1 51 ? 38.952 -14.249 -5.382 1.00 64.74 55 ILE B C 1
ATOM 1302 O O . ILE B 1 51 ? 38.884 -14.069 -6.598 1.00 48.91 55 ILE B O 1
ATOM 1307 N N . ASP B 1 52 ? 39.060 -15.451 -4.829 1.00 63.56 56 ASP B N 1
ATOM 1308 C CA . ASP B 1 52 ? 39.022 -16.669 -5.625 1.00 72.84 56 ASP B CA 1
ATOM 1309 C C . ASP B 1 52 ? 37.613 -17.248 -5.623 1.00 65.24 56 ASP B C 1
ATOM 1310 O O . ASP B 1 52 ? 37.043 -17.508 -4.563 1.00 60.83 56 ASP B O 1
ATOM 1315 N N . LEU B 1 53 ? 37.052 -17.445 -6.811 1.00 57.77 57 LEU B N 1
ATOM 1316 C CA . LEU B 1 53 ? 35.701 -17.978 -6.934 1.00 63.30 57 LEU B CA 1
ATOM 1317 C C . LEU B 1 53 ? 35.547 -18.890 -8.142 1.00 66.60 57 LEU B C 1
ATOM 1318 O O . LEU B 1 53 ? 36.137 -18.650 -9.196 1.00 54.41 57 LEU B O 1
ATOM 1323 N N . THR B 1 54 ? 34.744 -19.935 -7.982 1.00 80.32 58 THR B N 1
ATOM 1324 C CA . THR B 1 54 ? 34.380 -20.790 -9.099 1.00 81.72 58 THR B CA 1
ATOM 1325 C C . THR B 1 54 ? 33.424 -20.019 -9.999 1.00 69.51 58 THR B C 1
A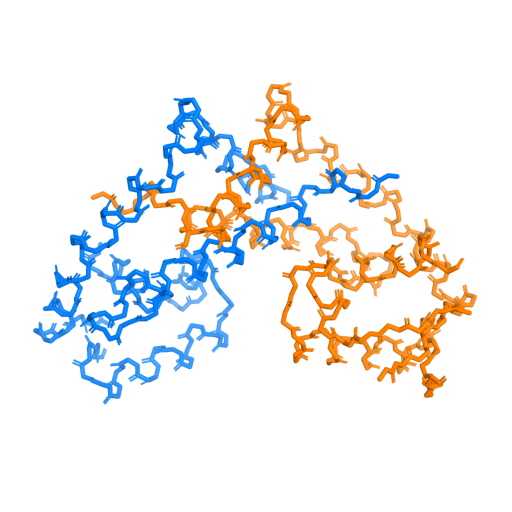TOM 1326 O O . THR B 1 54 ? 32.677 -19.162 -9.527 1.00 77.30 58 THR B O 1
ATOM 1330 N N . MET B 1 55 ? 33.453 -20.313 -11.293 1.00 55.82 59 MET B N 1
ATOM 1331 C CA . MET B 1 55 ? 32.547 -19.663 -12.232 1.00 53.64 59 MET B CA 1
ATOM 1332 C C . MET B 1 55 ? 31.096 -20.023 -11.930 1.00 68.88 59 MET B C 1
ATOM 1333 O O . MET B 1 55 ? 30.200 -19.194 -12.076 1.00 73.35 59 MET B O 1
ATOM 1338 N N . SER B 1 56 ? 30.869 -21.262 -11.510 1.00 77.96 60 SER B N 1
ATOM 1339 C CA . SER B 1 56 ? 29.530 -21.699 -11.137 1.00 76.90 60 SER B CA 1
ATOM 1340 C C . SER B 1 56 ? 29.105 -21.052 -9.822 1.00 67.74 60 SER B C 1
ATOM 1341 O O . SER B 1 56 ? 27.944 -20.680 -9.649 1.00 81.31 60 SER B O 1
ATOM 1344 N N . GLU B 1 57 ? 30.054 -20.918 -8.901 1.00 56.55 61 GLU B N 1
ATOM 1345 C CA . GLU B 1 57 ? 29.796 -20.283 -7.613 1.00 60.80 61 GLU B CA 1
ATOM 1346 C C . GLU B 1 57 ? 29.396 -18.825 -7.813 1.00 72.19 61 GLU B C 1
ATOM 1347 O O . GLU B 1 57 ? 28.581 -18.282 -7.065 1.00 67.22 61 GLU B O 1
ATOM 1353 N N . LEU B 1 58 ? 29.978 -18.200 -8.833 1.00 70.31 62 LEU B N 1
ATOM 1354 C CA . LEU B 1 58 ? 29.678 -16.814 -9.172 1.00 59.57 62 LEU B CA 1
ATOM 1355 C C . LEU B 1 58 ? 28.394 -16.708 -9.989 1.00 73.28 62 LEU B C 1
ATOM 1356 O O . LEU B 1 58 ? 27.504 -15.922 -9.664 1.00 87.26 62 LEU B O 1
ATOM 1361 N N . ALA B 1 59 ? 28.308 -17.501 -11.054 1.00 71.18 63 ALA B N 1
ATOM 1362 C CA . ALA B 1 59 ? 27.141 -17.497 -11.930 1.00 59.68 63 ALA B CA 1
ATOM 1363 C C . ALA B 1 59 ? 25.857 -17.687 -11.132 1.00 66.41 63 ALA B C 1
ATOM 1364 O O . ALA B 1 59 ? 24.848 -17.029 -11.391 1.00 67.38 63 ALA B O 1
ATOM 1366 N N . ALA B 1 60 ? 25.902 -18.592 -10.160 1.00 63.73 64 ALA B N 1
ATOM 1367 C CA . ALA B 1 60 ? 24.751 -18.857 -9.307 1.00 68.31 64 ALA B CA 1
ATOM 1368 C C . ALA B 1 60 ? 24.374 -17.628 -8.482 1.00 72.68 64 ALA B C 1
ATOM 1369 O O . ALA B 1 60 ? 23.196 -17.296 -8.351 1.00 77.65 64 ALA B O 1
ATOM 1371 N N . ARG B 1 61 ? 25.379 -16.955 -7.929 1.00 70.77 65 ARG B N 1
ATOM 1372 C CA . ARG B 1 61 ? 25.145 -15.773 -7.103 1.00 63.23 65 ARG B CA 1
ATOM 1373 C C . ARG B 1 61 ? 24.427 -14.664 -7.867 1.00 68.80 65 ARG B C 1
ATOM 1374 O O . ARG B 1 61 ? 23.567 -13.983 -7.312 1.00 80.53 65 ARG B O 1
ATOM 1382 N N . ILE B 1 62 ? 24.779 -14.484 -9.136 1.00 65.33 66 ILE B N 1
ATOM 1383 C CA . ILE B 1 62 ? 24.139 -13.464 -9.962 1.00 64.17 66 ILE B CA 1
ATOM 1384 C C . ILE B 1 62 ? 22.847 -13.998 -10.590 1.00 62.09 66 ILE B C 1
ATOM 1385 O O . ILE B 1 62 ? 22.019 -13.232 -11.089 1.00 53.39 66 ILE B O 1
ATOM 1390 N N . GLY B 1 63 ? 22.674 -15.316 -10.544 1.00 61.03 67 GLY B N 1
ATOM 1391 C CA . GLY B 1 63 ? 21.467 -15.947 -11.047 1.00 48.59 67 GLY B CA 1
ATOM 1392 C C . GLY B 1 63 ? 21.499 -16.188 -12.544 1.00 54.29 67 GLY B C 1
ATOM 1393 O O . GLY B 1 63 ? 20.465 -16.143 -13.210 1.00 47.74 67 GLY B O 1
ATOM 1394 N N . VAL B 1 64 ? 22.692 -16.445 -13.072 1.00 52.24 68 VAL B N 1
ATOM 1395 C CA . VAL B 1 64 ? 22.860 -16.712 -14.496 1.00 55.03 68 VAL B CA 1
ATOM 1396 C C . VAL B 1 64 ? 23.561 -18.049 -14.721 1.00 65.87 68 VAL B C 1
ATOM 1397 O O . VAL B 1 64 ? 23.937 -18.730 -13.766 1.00 66.13 68 VAL B O 1
ATOM 1401 N N . GLU B 1 65 ? 23.731 -18.421 -15.986 1.00 71.42 69 GLU B N 1
ATOM 1402 C CA . GLU B 1 65 ? 24.447 -19.644 -16.337 1.00 80.91 69 GLU B CA 1
ATOM 1403 C C . GLU B 1 65 ? 25.946 -19.385 -16.449 1.00 77.70 69 GLU B C 1
ATOM 1404 O O . GLU B 1 65 ? 26.370 -18.263 -16.728 1.00 90.03 69 GLU B O 1
ATOM 1410 N N . ARG B 1 66 ? 26.744 -20.426 -16.233 1.00 71.82 70 ARG B N 1
ATOM 1411 C CA . ARG B 1 66 ? 28.194 -20.306 -16.322 1.00 77.23 70 ARG B CA 1
ATOM 1412 C C . ARG B 1 66 ? 28.625 -19.706 -17.655 1.00 85.32 70 ARG B C 1
ATOM 1413 O O . ARG B 1 66 ? 29.397 -18.748 -17.693 1.00 88.16 70 ARG B O 1
ATOM 1421 N N . THR B 1 67 ? 28.120 -20.273 -18.746 1.00 86.27 71 THR B N 1
ATOM 1422 C CA . THR B 1 67 ? 28.468 -19.803 -20.082 1.00 90.91 71 THR B CA 1
ATOM 1423 C C . THR B 1 67 ? 28.208 -18.308 -20.224 1.00 86.99 71 THR B C 1
ATOM 1424 O O . THR B 1 67 ? 29.068 -17.557 -20.686 1.00 80.57 71 THR B O 1
ATOM 1428 N N . THR B 1 68 ? 27.017 -17.881 -19.819 1.00 86.52 72 THR B N 1
ATOM 1429 C CA . THR B 1 68 ? 26.644 -16.475 -19.894 1.00 85.50 72 THR B CA 1
ATOM 1430 C C . THR B 1 68 ? 27.580 -15.631 -19.037 1.00 81.53 72 THR B C 1
ATOM 1431 O O . THR B 1 68 ? 28.128 -14.629 -19.499 1.00 85.86 72 THR B O 1
ATOM 1435 N N . LEU B 1 69 ? 27.759 -16.048 -17.788 1.00 69.56 73 LEU B N 1
ATOM 1436 C CA . LEU B 1 69 ? 28.653 -15.358 -16.868 1.00 65.96 73 LEU B CA 1
ATOM 1437 C C . LEU B 1 69 ? 30.045 -15.208 -17.466 1.00 65.63 73 LEU B C 1
ATOM 1438 O O . LEU B 1 69 ? 30.555 -14.097 -17.614 1.00 58.22 73 LEU B O 1
ATOM 1443 N N . THR B 1 70 ? 30.654 -16.340 -17.799 1.00 63.70 74 THR B N 1
ATOM 1444 C CA . THR B 1 70 ? 32.001 -16.360 -18.353 1.00 59.59 74 THR B CA 1
ATOM 1445 C C . THR B 1 70 ? 32.136 -15.435 -19.559 1.00 61.96 74 THR B C 1
ATOM 1446 O O . THR B 1 70 ? 33.068 -14.634 -19.630 1.00 77.24 74 THR B O 1
ATOM 1450 N N . ARG B 1 71 ? 31.207 -15.546 -20.504 1.00 65.87 75 ARG B N 1
ATOM 1451 C CA . ARG B 1 71 ? 31.234 -14.696 -21.690 1.00 68.24 75 ARG B CA 1
ATOM 1452 C C . ARG B 1 71 ? 31.198 -13.224 -21.295 1.00 62.30 75 ARG B C 1
ATOM 1453 O O . ARG B 1 71 ? 31.933 -12.403 -21.845 1.00 68.94 75 ARG B O 1
ATOM 1461 N N . ASN B 1 72 ? 30.340 -12.897 -20.334 1.00 55.33 76 ASN B N 1
ATOM 1462 C CA . ASN B 1 72 ? 30.237 -11.532 -19.837 1.00 68.43 76 ASN B CA 1
ATOM 1463 C C . ASN B 1 72 ? 31.494 -11.111 -19.095 1.00 57.95 76 ASN B C 1
ATOM 1464 O O . ASN B 1 72 ? 32.001 -10.009 -19.284 1.00 65.98 76 ASN B O 1
ATOM 1469 N N . LEU B 1 73 ? 31.999 -12.000 -18.249 1.00 52.25 77 LEU B N 1
ATOM 1470 C CA . LEU B 1 73 ? 33.227 -11.726 -17.522 1.00 61.14 77 LEU B CA 1
ATOM 1471 C C . LEU B 1 73 ? 34.354 -11.424 -18.503 1.00 61.66 77 LEU B C 1
ATOM 1472 O O . LEU B 1 73 ? 35.225 -10.599 -18.226 1.00 70.01 77 LEU B O 1
ATOM 1477 N N . GLU B 1 74 ? 34.329 -12.093 -19.652 1.00 60.17 78 GLU B N 1
ATOM 1478 C CA . GLU B 1 74 ? 35.334 -11.872 -20.686 1.00 63.93 78 GLU B CA 1
ATOM 1479 C C . GLU B 1 74 ? 35.240 -10.462 -21.257 1.00 64.57 78 GLU B C 1
ATOM 1480 O O . GLU B 1 74 ? 36.226 -9.725 -21.270 1.00 64.13 78 GLU B O 1
ATOM 1486 N N . VAL B 1 75 ? 34.055 -10.091 -21.731 1.00 65.15 79 VAL B N 1
ATOM 1487 C CA . VAL B 1 75 ? 33.855 -8.758 -22.288 1.00 74.69 79 VAL B CA 1
ATOM 1488 C C . VAL B 1 75 ? 34.176 -7.697 -21.242 1.00 80.33 79 VAL B C 1
ATOM 1489 O O . VAL B 1 75 ? 34.593 -6.588 -21.576 1.00 90.25 79 VAL B O 1
ATOM 1493 N N . MET B 1 76 ? 33.996 -8.049 -19.973 1.00 69.30 80 MET B N 1
ATOM 1494 C CA . MET B 1 76 ? 34.268 -7.124 -18.878 1.00 58.87 80 MET B CA 1
ATOM 1495 C C . MET B 1 76 ? 35.763 -6.944 -18.642 1.00 57.08 80 MET B C 1
ATOM 1496 O O . MET B 1 76 ? 36.250 -5.817 -18.558 1.00 63.67 80 MET B O 1
ATOM 1501 N N . ARG B 1 77 ? 36.490 -8.053 -18.529 1.00 46.38 81 ARG B N 1
ATOM 1502 C CA . ARG B 1 77 ? 37.937 -7.983 -18.355 1.00 50.54 81 ARG B CA 1
ATOM 1503 C C . ARG B 1 77 ? 38.576 -7.407 -19.611 1.00 57.41 81 ARG B C 1
ATOM 1504 O O . ARG B 1 77 ? 39.610 -6.743 -19.546 1.00 65.41 81 ARG B O 1
ATOM 1512 N N . ARG B 1 78 ? 37.948 -7.667 -20.754 1.00 53.06 82 ARG B N 1
ATOM 1513 C CA . ARG B 1 78 ? 38.426 -7.154 -22.029 1.00 55.75 82 ARG B CA 1
ATOM 1514 C C . ARG B 1 78 ? 38.281 -5.638 -22.062 1.00 52.83 82 ARG B C 1
ATOM 1515 O O . ARG B 1 78 ? 38.970 -4.952 -22.817 1.00 56.01 82 ARG B O 1
ATOM 1523 N N . ASP B 1 79 ? 37.380 -5.121 -21.232 1.00 58.23 83 ASP B N 1
ATOM 1524 C CA . ASP B 1 79 ? 37.119 -3.689 -21.175 1.00 62.60 83 ASP B CA 1
ATOM 1525 C C . ASP B 1 79 ? 37.821 -3.044 -19.983 1.00 57.22 83 ASP B C 1
ATOM 1526 O O . ASP B 1 79 ? 37.640 -1.857 -19.709 1.00 73.76 83 ASP B O 1
ATOM 1531 N N . GLY B 1 80 ? 38.620 -3.835 -19.274 1.00 51.85 84 GLY B N 1
ATOM 1532 C CA . GLY B 1 80 ? 39.405 -3.329 -18.163 1.00 54.19 84 GLY B CA 1
ATOM 1533 C C . GLY B 1 80 ? 38.583 -2.951 -16.946 1.00 54.18 84 GLY B C 1
ATOM 1534 O O . GLY B 1 80 ? 38.986 -2.095 -16.158 1.00 61.58 84 GLY B O 1
ATOM 1535 N N . LEU B 1 81 ? 37.425 -3.583 -16.793 1.00 45.06 85 LEU B N 1
ATOM 1536 C CA . LEU B 1 81 ? 36.593 -3.364 -15.618 1.00 42.85 85 LEU B CA 1
ATOM 1537 C C . LEU B 1 81 ? 37.011 -4.322 -14.515 1.00 57.65 85 LEU B C 1
ATOM 1538 O O . LEU B 1 81 ? 36.985 -3.982 -13.331 1.00 51.79 85 LEU B O 1
ATOM 1543 N N . VAL B 1 82 ? 37.399 -5.526 -14.919 1.00 62.57 86 VAL B N 1
ATOM 1544 C CA . VAL B 1 82 ? 37.829 -6.551 -13.982 1.00 53.36 86 VAL B CA 1
ATOM 1545 C C . VAL B 1 82 ? 39.153 -7.158 -14.425 1.00 53.78 86 VAL B C 1
ATOM 1546 O O . VAL B 1 82 ? 39.469 -7.184 -15.615 1.00 57.14 86 VAL B O 1
ATOM 1550 N N . ARG B 1 83 ? 39.926 -7.638 -13.459 1.00 64.38 87 ARG B N 1
ATOM 1551 C CA . ARG B 1 83 ? 41.198 -8.281 -13.746 1.00 73.54 87 ARG B CA 1
ATOM 1552 C C . ARG B 1 83 ? 41.120 -9.730 -13.279 1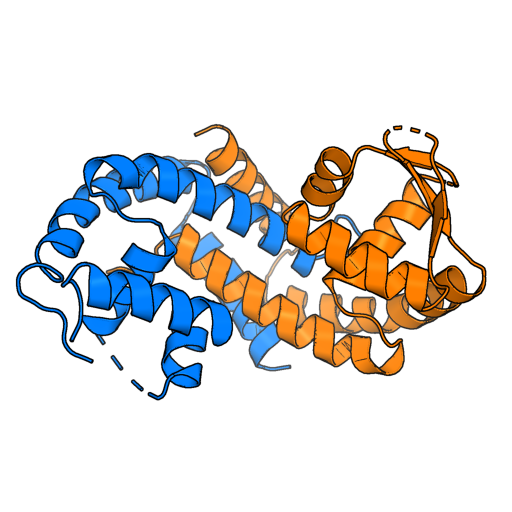.00 72.33 87 ARG B C 1
ATOM 1553 O O . ARG B 1 83 ? 40.952 -9.998 -12.089 1.00 66.24 87 ARG B O 1
ATOM 1561 N N . VAL B 1 84 ? 41.224 -10.661 -14.223 1.00 82.11 88 VAL B N 1
ATOM 1562 C CA . VAL B 1 84 ? 41.041 -12.075 -13.915 1.00 83.67 88 VAL B CA 1
ATOM 1563 C C . VAL B 1 84 ? 42.285 -12.913 -14.184 1.00 90.13 88 VAL B C 1
ATOM 1564 O O . VAL B 1 84 ? 42.680 -13.116 -15.333 1.00 97.03 88 VAL B O 1
ATOM 1568 N N . MET B 1 85 ? 42.890 -13.401 -13.108 1.00 96.41 89 MET B N 1
ATOM 1569 C CA . MET B 1 85 ? 44.028 -14.301 -13.193 1.00 96.71 89 MET B CA 1
ATOM 1570 C C . MET B 1 85 ? 43.637 -15.632 -12.565 1.00 84.26 89 MET B C 1
ATOM 1571 O O . MET B 1 85 ? 42.516 -15.786 -12.083 1.00 81.96 89 MET B O 1
ATOM 1576 N N . ALA B 1 86 ? 44.553 -16.593 -12.570 1.00 85.72 90 ALA B N 1
ATOM 1577 C CA . ALA B 1 86 ? 44.289 -17.884 -11.946 1.00 77.91 90 ALA B CA 1
ATOM 1578 C C . ALA B 1 86 ? 44.359 -17.764 -10.426 1.00 78.57 90 ALA B C 1
ATOM 1579 O O . ALA B 1 86 ? 44.982 -16.843 -9.897 1.00 90.02 90 ALA B O 1
ATOM 1581 N N . GLY B 1 87 ? 43.717 -18.696 -9.730 1.00 67.09 91 GLY B N 1
ATOM 1582 C CA . GLY B 1 87 ? 43.685 -18.674 -8.279 1.00 79.44 91 GLY B CA 1
ATOM 1583 C C . GLY B 1 87 ? 44.920 -19.288 -7.651 1.00 90.35 91 GLY B C 1
ATOM 1584 O O . GLY B 1 87 ? 45.063 -19.302 -6.428 1.00 64.34 91 GLY B O 1
ATOM 1585 N N . CYS B 1 92 ? 39.185 -22.950 -9.943 1.00 83.58 96 CYS B N 1
ATOM 1586 C CA . CYS B 1 92 ? 39.010 -21.678 -9.253 1.00 78.50 96 CYS B CA 1
ATOM 1587 C C . CYS B 1 92 ? 39.636 -20.536 -10.051 1.00 70.94 96 CYS B C 1
ATOM 1588 O O . CYS B 1 92 ? 40.452 -20.769 -10.943 1.00 71.76 96 CYS B O 1
ATOM 1591 N N . LYS B 1 93 ? 39.250 -19.303 -9.732 1.00 59.35 97 LYS B N 1
ATOM 1592 C CA . LYS B 1 93 ? 39.780 -18.134 -10.432 1.00 62.34 97 LYS B CA 1
ATOM 1593 C C . LYS B 1 93 ? 39.833 -16.872 -9.572 1.00 64.75 97 LYS B C 1
ATOM 1594 O O . LYS B 1 93 ? 38.937 -16.610 -8.769 1.00 51.76 97 LYS B O 1
ATOM 1600 N N . ARG B 1 94 ? 40.895 -16.094 -9.760 1.00 67.79 98 ARG B N 1
ATOM 1601 C CA . ARG B 1 94 ? 41.083 -14.845 -9.036 1.00 69.95 98 ARG B CA 1
ATOM 1602 C C . ARG B 1 94 ? 40.533 -13.667 -9.834 1.00 70.55 98 ARG B C 1
ATOM 1603 O O . ARG B 1 94 ? 41.050 -13.336 -10.902 1.00 71.75 98 ARG B O 1
ATOM 1611 N N . ILE B 1 95 ? 39.486 -13.036 -9.312 1.00 59.28 99 ILE B N 1
ATOM 1612 C CA . ILE B 1 95 ? 38.886 -11.881 -9.969 1.00 65.32 99 ILE B CA 1
ATOM 1613 C C . ILE B 1 95 ? 39.043 -10.621 -9.118 1.00 66.94 99 ILE B C 1
ATOM 1614 O O . ILE B 1 95 ? 38.786 -10.638 -7.913 1.00 57.98 99 ILE B O 1
ATOM 1619 N N . GLU B 1 96 ? 39.470 -9.532 -9.753 1.00 69.20 100 GLU B N 1
ATOM 1620 C CA . GLU B 1 96 ? 39.682 -8.267 -9.055 1.00 74.86 100 GLU B CA 1
ATOM 1621 C C . GLU B 1 96 ? 39.017 -7.098 -9.770 1.00 68.26 100 GLU B C 1
ATOM 1622 O O . GLU B 1 96 ? 38.880 -7.101 -10.994 1.00 59.55 100 GLU B O 1
ATOM 1628 N N . LEU B 1 97 ? 38.606 -6.098 -8.997 1.00 62.30 101 LEU B N 1
ATOM 1629 C CA . LEU B 1 97 ? 38.071 -4.869 -9.565 1.00 60.20 101 LEU B CA 1
ATOM 1630 C C . LEU B 1 97 ? 39.199 -3.929 -9.960 1.00 59.33 101 LEU B C 1
ATOM 1631 O O . LEU B 1 97 ? 40.110 -3.669 -9.173 1.00 55.20 101 LEU B O 1
ATOM 1636 N N . THR B 1 98 ? 39.136 -3.427 -11.186 1.00 63.14 102 THR B N 1
ATOM 1637 C CA . THR B 1 98 ? 40.062 -2.397 -11.625 1.00 59.29 102 THR B CA 1
ATOM 1638 C C . THR B 1 98 ? 39.489 -1.037 -11.255 1.00 68.38 102 THR B C 1
ATOM 1639 O O . THR B 1 98 ? 38.279 -0.900 -11.057 1.00 62.82 102 THR B O 1
ATOM 1643 N N . ALA B 1 99 ? 40.360 -0.040 -11.154 1.00 60.01 103 ALA B N 1
ATOM 1644 C CA . ALA B 1 99 ? 39.939 1.320 -10.842 1.00 59.94 103 ALA B CA 1
AT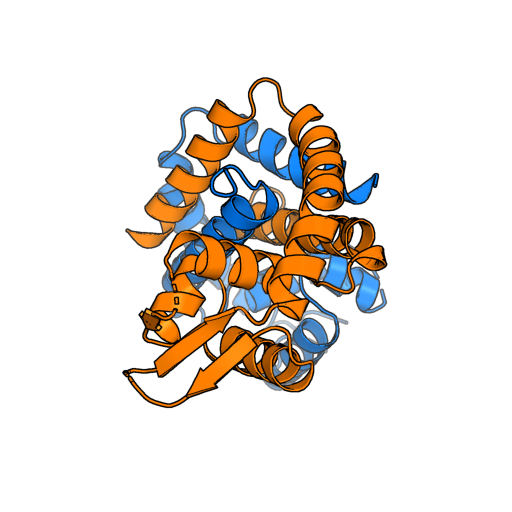OM 1645 C C . ALA B 1 99 ? 38.808 1.755 -11.767 1.00 51.82 103 ALA B C 1
ATOM 1646 O O . ALA B 1 99 ? 37.863 2.419 -11.341 1.00 63.12 103 ALA B O 1
ATOM 1648 N N . LYS B 1 100 ? 38.912 1.370 -13.035 1.00 38.31 104 LYS B N 1
ATOM 1649 C CA . LYS B 1 100 ? 37.886 1.683 -14.021 1.00 39.77 104 LYS B CA 1
ATOM 1650 C C . LYS B 1 100 ? 36.577 0.982 -13.677 1.00 47.60 104 LYS B C 1
ATOM 1651 O O . LYS B 1 100 ? 35.498 1.560 -13.808 1.00 48.12 104 LYS B O 1
ATOM 1657 N N . GLY B 1 101 ? 36.681 -0.269 -13.237 1.00 41.81 105 GLY B N 1
ATOM 1658 C CA . GLY B 1 101 ? 35.519 -1.018 -12.801 1.00 44.45 105 GLY B CA 1
ATOM 1659 C C . GLY B 1 101 ? 34.819 -0.309 -11.658 1.00 52.16 105 GLY B C 1
ATOM 1660 O O . GLY B 1 101 ? 33.604 -0.113 -11.684 1.00 49.93 105 GLY B O 1
ATOM 1661 N N . ARG B 1 102 ? 35.597 0.082 -10.653 1.00 48.12 106 ARG B N 1
ATOM 1662 C CA . ARG B 1 102 ? 35.070 0.816 -9.510 1.00 40.95 106 ARG B CA 1
ATOM 1663 C C . ARG B 1 102 ? 34.356 2.081 -9.968 1.00 50.36 106 ARG B C 1
ATOM 1664 O O . ARG B 1 102 ? 33.297 2.436 -9.446 1.00 44.72 106 ARG B O 1
ATOM 1672 N N . ALA B 1 103 ? 34.944 2.758 -10.948 1.00 41.16 107 ALA B N 1
ATOM 1673 C CA . ALA B 1 103 ? 34.348 3.964 -11.507 1.00 46.74 107 ALA B CA 1
ATOM 1674 C C . ALA B 1 103 ? 32.980 3.667 -12.117 1.00 45.82 107 ALA B C 1
ATOM 1675 O O . ALA B 1 103 ? 31.978 4.274 -11.737 1.00 44.38 107 ALA B O 1
ATOM 1677 N N . ALA B 1 104 ? 32.942 2.729 -13.059 1.00 42.55 108 ALA B N 1
ATOM 1678 C CA . ALA B 1 104 ? 31.696 2.364 -13.725 1.00 42.62 108 ALA B CA 1
ATOM 1679 C C . ALA B 1 104 ? 30.622 1.964 -12.717 1.00 51.90 108 ALA B C 1
ATOM 1680 O O . ALA B 1 104 ? 29.468 2.376 -12.831 1.00 58.48 108 ALA B O 1
ATOM 1682 N N . LEU B 1 105 ? 31.006 1.160 -11.732 1.00 46.43 109 LEU B N 1
ATOM 1683 C CA . LEU B 1 105 ? 30.074 0.745 -10.693 1.00 44.75 109 LEU B CA 1
ATOM 1684 C C . LEU B 1 105 ? 29.548 1.961 -9.938 1.00 49.68 109 LEU B C 1
ATOM 1685 O O . LEU B 1 105 ? 28.339 2.137 -9.791 1.00 63.67 109 LEU B O 1
ATOM 1690 N N . GLN B 1 106 ? 30.467 2.799 -9.469 1.00 62.72 110 GLN B N 1
ATOM 1691 C CA . GLN B 1 106 ? 30.109 4.014 -8.746 1.00 64.24 110 GLN B CA 1
ATOM 1692 C C . GLN B 1 106 ? 29.125 4.850 -9.557 1.00 58.23 110 GLN B C 1
ATOM 1693 O O . GLN B 1 106 ? 28.156 5.387 -9.019 1.00 48.26 110 GLN B O 1
ATOM 1699 N N . LYS B 1 107 ? 29.381 4.949 -10.858 1.00 54.07 111 LYS B N 1
ATOM 1700 C CA . LYS B 1 107 ? 28.534 5.726 -11.756 1.00 53.23 111 LYS B CA 1
ATOM 1701 C C . LYS B 1 107 ? 27.187 5.049 -11.993 1.00 54.97 111 LYS B C 1
ATOM 1702 O O . LYS B 1 107 ? 26.166 5.718 -12.155 1.00 62.97 111 LYS B O 1
ATOM 1708 N N . ALA B 1 108 ? 27.192 3.720 -12.009 1.00 42.95 112 ALA B N 1
ATOM 1709 C CA . ALA B 1 108 ? 25.986 2.947 -12.281 1.00 49.71 112 ALA B CA 1
ATOM 1710 C C . ALA B 1 108 ? 25.018 2.933 -11.099 1.00 58.90 112 ALA B C 1
ATOM 1711 O O . ALA B 1 108 ? 23.800 2.930 -11.286 1.00 61.59 112 ALA B O 1
ATOM 1713 N N . VAL B 1 109 ? 25.563 2.927 -9.886 1.00 52.71 113 VAL B N 1
ATOM 1714 C CA . VAL B 1 109 ? 24.748 2.833 -8.676 1.00 56.82 113 VAL B CA 1
ATOM 1715 C C . VAL B 1 109 ? 23.532 3.765 -8.680 1.00 62.95 113 VAL B C 1
ATOM 1716 O O . VAL B 1 109 ? 22.398 3.301 -8.567 1.00 57.20 113 VAL B O 1
ATOM 1720 N N . PRO B 1 110 ? 23.761 5.083 -8.812 1.00 65.07 114 PRO B N 1
ATOM 1721 C CA . PRO B 1 110 ? 22.628 6.016 -8.806 1.00 60.38 114 PRO B CA 1
ATOM 1722 C C . PRO B 1 110 ? 21.612 5.700 -9.900 1.00 51.47 114 PRO B C 1
ATOM 1723 O O . PRO B 1 110 ? 20.411 5.869 -9.687 1.00 50.45 114 PRO B O 1
ATOM 1727 N N . LEU B 1 111 ? 22.092 5.245 -11.054 1.00 48.04 115 LEU B N 1
ATOM 1728 C CA . LEU B 1 111 ? 21.211 4.879 -12.157 1.00 47.45 115 LEU B CA 1
ATOM 1729 C C . LEU B 1 111 ? 20.367 3.664 -11.791 1.00 51.68 115 LEU B C 1
ATOM 1730 O O . LEU B 1 111 ? 19.164 3.630 -12.049 1.00 57.44 115 LEU B O 1
ATOM 1735 N N . TRP B 1 112 ? 21.010 2.666 -11.193 1.00 51.97 116 TRP B N 1
ATOM 1736 C CA . TRP B 1 112 ? 20.322 1.465 -10.734 1.00 45.02 116 TRP B CA 1
ATOM 1737 C C . TRP B 1 112 ? 19.365 1.796 -9.596 1.00 56.53 116 TRP B C 1
ATOM 1738 O O . TRP B 1 112 ? 18.298 1.195 -9.471 1.00 54.93 116 TRP B O 1
ATOM 1749 N N . ARG B 1 113 ? 19.757 2.762 -8.773 1.00 62.66 117 ARG B N 1
ATOM 1750 C CA . ARG B 1 113 ? 18.966 3.158 -7.615 1.00 67.45 117 ARG B CA 1
ATOM 1751 C C . ARG B 1 113 ? 17.680 3.862 -8.040 1.00 74.00 117 ARG B C 1
ATOM 1752 O O . ARG B 1 113 ? 16.648 3.746 -7.377 1.00 74.22 117 ARG B O 1
ATOM 1760 N N . GLY B 1 114 ? 17.747 4.587 -9.152 1.00 74.18 118 GLY B N 1
ATOM 1761 C CA . GLY B 1 114 ? 16.592 5.290 -9.678 1.00 66.56 118 GLY B CA 1
ATOM 1762 C C . GLY B 1 114 ? 15.554 4.352 -10.263 1.00 69.60 118 GLY B C 1
ATOM 1763 O O . GLY B 1 114 ? 14.360 4.495 -10.003 1.00 66.06 118 GLY B O 1
ATOM 1764 N N . VAL B 1 115 ? 16.010 3.388 -11.057 1.00 74.34 119 VAL B N 1
ATOM 1765 C CA . VAL B 1 115 ? 15.110 2.422 -11.678 1.00 61.46 119 VAL B CA 1
ATOM 1766 C C . VAL B 1 115 ? 14.515 1.480 -10.632 1.00 52.83 119 VAL B C 1
ATOM 1767 O O . VAL B 1 115 ? 13.349 1.098 -10.720 1.00 47.26 119 VAL B O 1
ATOM 1771 N N . GLN B 1 116 ? 15.324 1.116 -9.641 1.00 54.41 120 GLN B N 1
ATOM 1772 C CA . GLN B 1 116 ? 14.870 0.274 -8.540 1.00 34.53 120 GLN B CA 1
ATOM 1773 C C . GLN B 1 116 ? 13.701 0.929 -7.817 1.00 57.82 120 GLN B C 1
ATOM 1774 O O . GLN B 1 116 ? 12.690 0.286 -7.534 1.00 72.95 120 GLN B O 1
ATOM 1780 N N . ALA B 1 117 ? 13.847 2.216 -7.523 1.00 58.18 121 ALA B N 1
ATOM 1781 C CA . ALA B 1 117 ? 12.814 2.966 -6.820 1.00 56.61 121 ALA B CA 1
ATOM 1782 C C . ALA B 1 117 ? 11.547 3.088 -7.660 1.00 43.61 121 ALA B C 1
ATOM 1783 O O . ALA B 1 117 ? 10.437 2.966 -7.146 1.00 40.45 121 ALA B O 1
ATOM 1785 N N . GLU B 1 118 ? 11.724 3.325 -8.955 1.00 50.90 122 GLU B N 1
ATOM 1786 C CA . GLU B 1 118 ? 10.602 3.533 -9.863 1.00 53.30 122 GLU B CA 1
ATOM 1787 C C . GLU B 1 118 ? 9.830 2.238 -10.103 1.00 61.66 122 GLU B C 1
ATOM 1788 O O . GLU B 1 118 ? 8.614 2.255 -10.296 1.00 78.25 122 GLU B O 1
ATOM 1794 N N . VAL B 1 119 ? 10.544 1.118 -10.083 1.00 60.69 123 VAL B N 1
ATOM 1795 C CA . VAL B 1 119 ? 9.937 -0.186 -10.335 1.00 60.50 123 VAL B CA 1
ATOM 1796 C C . VAL B 1 119 ? 9.262 -0.774 -9.095 1.00 63.77 123 VAL B C 1
ATOM 1797 O O . VAL B 1 119 ? 8.166 -1.328 -9.182 1.00 49.55 123 VAL B O 1
ATOM 1801 N N . THR B 1 120 ? 9.915 -0.644 -7.943 1.00 62.72 124 THR B N 1
ATOM 1802 C CA . THR B 1 120 ? 9.387 -1.202 -6.701 1.00 53.72 124 THR B CA 1
ATOM 1803 C C . THR B 1 120 ? 8.317 -0.308 -6.077 1.00 60.41 124 THR B C 1
ATOM 1804 O O . THR B 1 120 ? 7.832 -0.580 -4.978 1.00 59.83 124 THR B O 1
ATOM 1808 N N . ALA B 1 121 ? 7.956 0.760 -6.780 1.00 59.06 125 ALA B N 1
ATOM 1809 C CA . ALA B 1 121 ? 6.881 1.636 -6.334 1.00 65.63 125 ALA B CA 1
ATOM 1810 C C . ALA B 1 121 ? 5.547 1.094 -6.835 1.00 66.51 125 ALA B C 1
ATOM 1811 O O . ALA B 1 121 ? 4.481 1.612 -6.499 1.00 53.77 125 ALA B O 1
ATOM 1813 N N . SER B 1 122 ? 5.626 0.038 -7.639 1.00 67.34 126 SER B N 1
ATOM 1814 C CA . SER B 1 122 ? 4.447 -0.614 -8.194 1.00 55.01 126 SER B CA 1
ATOM 1815 C C . SER B 1 122 ? 3.890 -1.651 -7.222 1.00 57.60 126 SER B C 1
ATOM 1816 O O . SER B 1 122 ? 2.881 -2.297 -7.504 1.00 69.06 126 SER B O 1
ATOM 1819 N N . VAL B 1 123 ? 4.555 -1.812 -6.082 1.00 46.00 127 VAL B N 1
ATOM 1820 C CA . VAL B 1 123 ? 4.120 -2.769 -5.067 1.00 62.66 127 VAL B CA 1
ATOM 1821 C C . VAL B 1 123 ? 4.003 -2.105 -3.700 1.00 62.88 127 VAL B C 1
ATOM 1822 O O . VAL B 1 123 ? 4.773 -1.203 -3.370 1.00 67.64 127 VAL B O 1
ATOM 1826 N N . GLY B 1 124 ? 3.030 -2.550 -2.911 1.00 70.68 128 GLY B N 1
ATOM 1827 C CA . GLY B 1 124 ? 2.774 -1.960 -1.610 1.00 75.19 128 GLY B CA 1
ATOM 1828 C C . GLY B 1 124 ? 4.007 -1.975 -0.734 1.00 74.24 128 GLY B C 1
ATOM 1829 O O . GLY B 1 124 ? 4.459 -0.936 -0.253 1.00 68.02 128 GLY B O 1
ATOM 1830 N N . ASP B 1 125 ? 4.555 -3.168 -0.530 1.00 77.36 129 ASP B N 1
ATOM 1831 C CA . ASP B 1 125 ? 5.764 -3.331 0.261 1.00 78.98 129 ASP B CA 1
ATOM 1832 C C . ASP B 1 125 ? 6.774 -4.172 -0.508 1.00 72.71 129 ASP B C 1
ATOM 1833 O O . ASP B 1 125 ? 6.584 -5.375 -0.690 1.00 65.50 129 ASP B O 1
ATOM 1838 N N . TRP B 1 126 ? 7.846 -3.533 -0.964 1.00 68.43 130 TRP B N 1
ATOM 1839 C CA . TRP B 1 126 ? 8.875 -4.227 -1.730 1.00 70.02 130 TRP B CA 1
ATOM 1840 C C . TRP B 1 126 ? 9.576 -5.334 -0.937 1.00 67.60 130 TRP B C 1
ATOM 1841 O O . TRP B 1 126 ? 9.713 -6.452 -1.430 1.00 69.94 130 TRP B O 1
ATOM 1852 N N . PRO B 1 127 ? 10.027 -5.028 0.290 1.00 59.80 131 PRO B N 1
ATOM 1853 C CA . PRO B 1 127 ? 10.671 -6.070 1.098 1.00 54.65 131 PRO B CA 1
ATOM 1854 C C . PRO B 1 127 ? 9.802 -7.320 1.166 1.00 65.01 131 PRO B C 1
ATOM 1855 O O . PRO B 1 127 ? 10.294 -8.435 0.986 1.00 69.28 131 PRO B O 1
ATOM 1859 N N . ARG B 1 128 ? 8.513 -7.119 1.421 1.00 67.37 132 ARG B N 1
ATOM 1860 C CA . ARG B 1 128 ? 7.550 -8.209 1.489 1.00 69.82 132 ARG B CA 1
ATOM 1861 C C . ARG B 1 128 ? 7.561 -9.010 0.192 1.00 66.50 132 ARG B C 1
ATOM 1862 O O . ARG B 1 128 ? 7.795 -10.220 0.199 1.00 66.51 132 ARG B O 1
ATOM 1870 N N . VAL B 1 129 ? 7.319 -8.321 -0.919 1.00 65.37 133 VAL B N 1
ATOM 1871 C CA . VAL B 1 129 ? 7.239 -8.957 -2.229 1.00 54.32 133 VAL B CA 1
ATOM 1872 C C . VAL B 1 129 ? 8.556 -9.613 -2.627 1.00 61.40 133 VAL B C 1
ATOM 1873 O O . VAL B 1 129 ? 8.570 -10.719 -3.167 1.00 74.73 133 VAL B O 1
ATOM 1877 N N . ARG B 1 130 ? 9.661 -8.925 -2.363 1.00 52.17 134 ARG B N 1
ATOM 1878 C CA . ARG B 1 130 ? 10.978 -9.458 -2.675 1.00 48.58 134 ARG B CA 1
ATOM 1879 C C . ARG B 1 130 ? 11.152 -10.809 -2.000 1.00 51.70 134 ARG B C 1
ATOM 1880 O O . ARG B 1 130 ? 11.452 -11.812 -2.650 1.00 57.87 134 ARG B O 1
ATOM 1888 N N . ARG B 1 131 ? 10.957 -10.826 -0.686 1.00 46.08 135 ARG B N 1
ATOM 1889 C CA . ARG B 1 131 ? 11.115 -12.042 0.099 1.00 51.20 135 ARG B CA 1
ATOM 1890 C C . ARG B 1 131 ? 10.211 -13.155 -0.426 1.00 65.26 135 ARG B C 1
ATOM 1891 O O . ARG B 1 131 ? 10.622 -14.311 -0.503 1.00 57.31 135 ARG B O 1
ATOM 1899 N N . ASP B 1 132 ? 8.981 -12.801 -0.788 1.00 73.15 136 ASP B N 1
ATOM 1900 C CA . ASP B 1 132 ? 8.054 -13.760 -1.380 1.00 69.14 136 ASP B CA 1
ATOM 1901 C C . ASP B 1 132 ? 8.643 -14.380 -2.644 1.00 59.01 136 ASP B C 1
ATOM 1902 O O . ASP B 1 132 ? 8.743 -15.602 -2.758 1.00 62.82 136 ASP B O 1
ATOM 1907 N N . ILE B 1 133 ? 9.031 -13.529 -3.588 1.00 60.47 137 ILE B N 1
ATOM 1908 C CA . ILE B 1 133 ? 9.611 -13.983 -4.848 1.00 57.34 137 ILE B CA 1
ATOM 1909 C C . ILE B 1 133 ? 10.810 -14.890 -4.605 1.00 56.46 137 ILE B C 1
ATOM 1910 O O . ILE B 1 133 ? 10.909 -15.974 -5.180 1.00 59.90 137 ILE B O 1
ATOM 1915 N N . ALA B 1 134 ? 11.721 -14.437 -3.750 1.00 50.65 138 ALA B N 1
ATOM 1916 C CA . ALA B 1 134 ? 12.894 -15.224 -3.397 1.00 56.42 138 ALA B CA 1
ATOM 1917 C C . ALA B 1 134 ? 12.481 -16.546 -2.758 1.00 61.89 138 ALA B C 1
ATOM 1918 O O . ALA B 1 134 ? 13.005 -17.603 -3.107 1.00 67.13 138 ALA B O 1
ATOM 1920 N N . ASN B 1 135 ? 11.538 -16.481 -1.823 1.00 60.14 139 ASN B N 1
ATOM 1921 C CA . ASN B 1 135 ? 11.005 -17.689 -1.205 1.00 57.05 139 ASN B CA 1
ATOM 1922 C C . ASN B 1 135 ? 10.373 -18.597 -2.249 1.00 59.10 139 ASN B C 1
ATOM 1923 O O . ASN B 1 135 ? 10.405 -19.821 -2.126 1.00 70.93 139 ASN B O 1
ATOM 1928 N N . LEU B 1 136 ? 9.800 -17.987 -3.280 1.00 51.12 140 LEU B N 1
ATOM 1929 C CA . LEU B 1 136 ? 9.201 -18.736 -4.375 1.00 56.11 140 LEU B CA 1
ATOM 1930 C C . LEU B 1 136 ? 10.287 -19.452 -5.168 1.00 55.86 140 LEU B C 1
ATOM 1931 O O . LEU B 1 136 ? 10.125 -20.607 -5.563 1.00 56.86 140 LEU B O 1
ATOM 1936 N N . GLY B 1 137 ? 11.398 -18.756 -5.391 1.00 51.57 141 GLY B N 1
ATOM 1937 C CA . GLY B 1 137 ? 12.529 -19.323 -6.100 1.00 50.54 141 GLY B CA 1
ATOM 1938 C C . GLY B 1 137 ? 13.169 -20.471 -5.343 1.00 54.20 141 GLY B C 1
ATOM 1939 O O . GLY B 1 137 ? 13.410 -21.536 -5.909 1.00 48.62 141 GLY B O 1
ATOM 1940 N N . GLN B 1 138 ? 13.447 -20.255 -4.060 1.00 63.32 142 GLN B N 1
ATOM 1941 C CA . GLN B 1 138 ? 14.028 -21.300 -3.224 1.00 65.91 142 GLN B CA 1
ATOM 1942 C C . GLN B 1 138 ? 13.068 -22.480 -3.121 1.00 62.70 142 GLN B C 1
ATOM 1943 O O . GLN B 1 138 ? 13.492 -23.634 -3.060 1.00 80.47 142 GLN B O 1
ATOM 1949 N N . ALA B 1 139 ? 11.772 -22.183 -3.104 1.00 73.46 143 ALA B N 1
ATOM 1950 C CA . ALA B 1 139 ? 10.750 -23.221 -3.114 1.00 71.15 143 ALA B CA 1
ATOM 1951 C C . ALA B 1 139 ? 10.891 -24.066 -4.374 1.00 70.63 143 ALA B C 1
ATOM 1952 O O . ALA B 1 139 ? 10.912 -25.295 -4.311 1.00 64.51 143 ALA B O 1
ATOM 1954 N N . ALA B 1 140 ? 10.989 -23.395 -5.518 1.00 74.33 144 ALA B N 1
ATOM 1955 C CA . ALA B 1 140 ? 11.210 -24.069 -6.792 1.00 76.07 144 ALA B CA 1
ATOM 1956 C C . ALA B 1 140 ? 12.482 -24.904 -6.736 1.00 90.76 144 ALA B C 1
ATOM 1957 O O . ALA B 1 140 ? 12.490 -26.075 -7.115 1.00 95.50 144 ALA B O 1
ATOM 1959 N N . GLU B 1 141 ? 13.556 -24.284 -6.258 1.00 90.77 145 GLU B N 1
ATOM 1960 C CA . GLU B 1 141 ? 14.844 -24.948 -6.118 1.00 78.23 145 GLU B CA 1
ATOM 1961 C C . GLU B 1 141 ? 14.684 -26.283 -5.397 1.00 81.11 145 GLU B C 1
ATOM 1962 O O . GLU B 1 141 ? 15.039 -27.335 -5.928 1.00 82.88 145 GLU B O 1
ATOM 1968 N N . ALA B 1 142 ? 14.135 -26.229 -4.187 1.00 83.77 146 ALA B N 1
ATOM 1969 C CA . ALA B 1 142 ? 13.984 -27.414 -3.349 1.00 86.67 146 ALA B CA 1
ATOM 1970 C C . ALA B 1 142 ? 13.021 -28.443 -3.938 1.00 99.31 146 ALA B C 1
ATOM 1971 O O . ALA B 1 142 ? 12.893 -29.551 -3.418 1.00 105.85 146 ALA B O 1
ATOM 1973 N N . CYS B 1 143 ? 12.346 -28.075 -5.022 1.00 101.44 147 CYS B N 1
ATOM 1974 C CA . CYS B 1 143 ? 11.386 -28.967 -5.663 1.00 99.63 147 CYS B CA 1
ATOM 1975 C C . CYS B 1 143 ? 12.099 -30.031 -6.496 1.00 97.40 147 CYS B C 1
ATOM 1976 O O . CYS B 1 143 ? 11.612 -31.152 -6.639 1.00 100.19 147 CYS B O 1
#

Nearest PDB structures (foldseek):
  4fx0-assembly1_A  TM=1.008E+00  e=1.652E-17  Mycobacterium tuberculosis
  3fm5-assembly3_B  TM=7.727E-01  e=9.889E-04  Rhodococcus jostii RHA1
  5cyv-assembly1_B  TM=7.567E-01  e=1.179E-03  Rhodococcus jostii RHA1
  3hse-assembly1_B  TM=7.226E-01  e=2.098E-02  Staphylococcus aureus subsp. aureus str. Newman
  1jch-assembly1_A  TM=1.947E-01  e=4.949E+00  Escherichia coli str. K-12 substr. W3110